Protein AF-A0A1R1CSH2-F1 (afdb_monomer_lite)

Sequence (204 aa):
MNLRERTIGKFEIEALFRDVLNQSQIESVSKLLKLLGLYVFLEKSMLDTLAERHFGEKIGLSFIKKAVRYNLIAELQSEDDNDCYFFQLKTGGFIFLDDIGFKYRKLPLDASRKERSRLLAINEFLIDRKYLLSSDYGLALYEPLITTKEIVLHELFSEEETKQNIDSVLGGSKSREFTFYERMQLKEVVLNSKAKGNIDSLLA

pLDDT: mean 71.91, std 21.84, range [27.88, 97.75]

Radius of gyration: 18.78 Å; chains: 1; bounding box: 53×41×47 Å

Foldseek 3Di:
DDPPDPQQDLVNLVCCLPP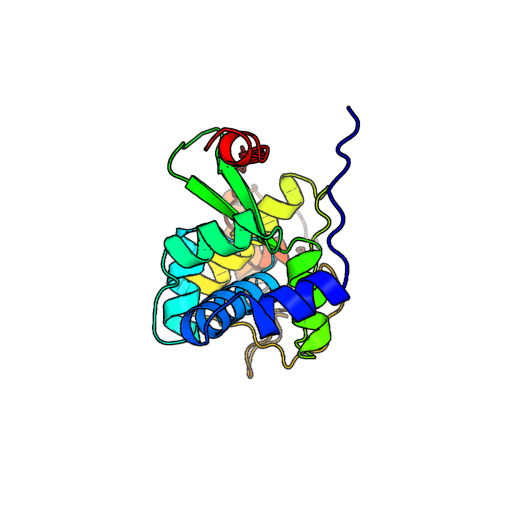PDDPVLNVLLLLQLLVLQFLFKDKQVLQQLQSCLPPVGGRDPVSVVVCVLSQQKFWKAFPVDRVIIMIHGGNSSVSVCVVVVFHGEYDPPPDDQQLNQLSHLLSVLCSVVVHDTDSPDDDDYDDPQRDDPPDGPPPPDDPVRLCVVVCVVPPDDDDDPDDPSSRSVGDGGRTGIDGDPPVVVVPD

Secondary structure (DSSP, 8-state):
---------HHHHHHIIIIIS-HHHHHHHHHHHHHHHHHSEEEHHHHHHHHHHHHSSPPPHHHHHHHHHTTSEEEEEESS-TT-EEEEE-HHHHHHHHHTT-------TT--HHHHHHHHHHHHHHHHTT----TTS---TT----EETTEE-S-SS-HHHHHHHHHHHH---------HHHHTTPPP----EEE--GGGGS--

Structure (mmCIF, N/CA/C/O backbone):
data_AF-A0A1R1CSH2-F1
#
_entry.id   AF-A0A1R1CSH2-F1
#
loop_
_atom_site.group_PDB
_atom_site.id
_atom_site.type_symbol
_atom_site.label_atom_id
_atom_site.label_alt_id
_atom_site.label_comp_id
_atom_site.label_asym_id
_atom_site.label_entity_id
_atom_site.label_seq_id
_atom_site.pdbx_PDB_ins_code
_atom_site.Cartn_x
_atom_site.Cartn_y
_atom_site.Cartn_z
_atom_site.occupancy
_atom_site.B_iso_or_equiv
_atom_site.auth_seq_id
_atom_site.auth_comp_id
_atom_site.auth_asym_id
_atom_site.auth_atom_id
_atom_site.pdbx_PDB_model_num
ATOM 1 N N . MET A 1 1 ? -14.164 16.438 -17.572 1.00 31.55 1 MET A N 1
ATOM 2 C CA . MET A 1 1 ? -12.710 16.626 -17.378 1.00 31.55 1 MET A CA 1
ATOM 3 C C . MET A 1 1 ? -12.045 15.284 -17.661 1.00 31.55 1 MET A C 1
ATOM 5 O O . MET A 1 1 ? -12.232 14.356 -16.889 1.00 31.55 1 MET A O 1
ATOM 9 N N . ASN A 1 2 ? -11.417 15.127 -18.831 1.00 29.05 2 ASN A N 1
ATOM 10 C CA . ASN A 1 2 ? -10.861 13.845 -19.285 1.00 29.05 2 ASN A CA 1
ATOM 11 C C . ASN A 1 2 ? -9.533 13.562 -18.569 1.00 29.05 2 ASN A C 1
ATOM 13 O O . ASN A 1 2 ? -8.480 14.022 -19.006 1.00 29.05 2 ASN A O 1
ATOM 17 N N . LEU A 1 3 ? -9.591 12.799 -17.476 1.00 37.19 3 LEU A N 1
ATOM 18 C CA . LEU A 1 3 ? -8.436 12.144 -16.864 1.00 37.19 3 LEU A CA 1
ATOM 19 C C . LEU A 1 3 ? -7.972 11.025 -17.806 1.00 37.19 3 LEU A C 1
ATOM 21 O O . LEU A 1 3 ? -8.307 9.860 -17.616 1.00 37.19 3 LEU A O 1
ATOM 25 N N . ARG A 1 4 ? -7.230 11.367 -18.865 1.00 38.94 4 ARG A N 1
ATOM 26 C CA . ARG A 1 4 ? -6.436 10.365 -19.584 1.00 38.94 4 ARG A CA 1
ATOM 27 C C . ARG A 1 4 ? -5.308 9.945 -18.648 1.00 38.94 4 ARG A C 1
ATOM 29 O O . ARG A 1 4 ? -4.220 10.515 -18.684 1.00 38.94 4 ARG A O 1
ATOM 36 N N . GLU A 1 5 ? -5.589 8.988 -17.767 1.00 50.50 5 GLU A N 1
ATOM 37 C CA . GLU A 1 5 ? -4.539 8.221 -17.114 1.00 50.50 5 GLU A CA 1
ATOM 38 C C . GLU A 1 5 ? -3.649 7.663 -18.221 1.00 50.50 5 GLU A C 1
ATOM 40 O O . GLU A 1 5 ? -4.116 6.930 -19.095 1.00 50.50 5 GLU A O 1
ATOM 45 N N . ARG A 1 6 ? -2.371 8.051 -18.220 1.00 50.75 6 ARG A N 1
ATOM 46 C CA . ARG A 1 6 ? -1.360 7.363 -19.017 1.00 50.75 6 ARG A CA 1
ATOM 47 C C . ARG A 1 6 ? -1.382 5.912 -18.545 1.00 50.75 6 ARG A C 1
ATOM 49 O O . ARG A 1 6 ? -0.936 5.608 -17.441 1.00 50.75 6 ARG A O 1
ATOM 56 N N . THR A 1 7 ? -2.019 5.054 -19.326 1.00 58.31 7 THR A N 1
ATOM 57 C CA . THR A 1 7 ? -2.178 3.642 -19.008 1.00 58.31 7 THR A CA 1
ATOM 58 C C . THR A 1 7 ? -0.830 3.005 -19.292 1.00 58.31 7 THR A C 1
ATOM 60 O O . THR A 1 7 ? -0.455 2.858 -20.449 1.00 58.31 7 THR A O 1
ATOM 63 N N . ILE A 1 8 ? -0.061 2.742 -18.235 1.00 74.00 8 ILE A N 1
ATOM 64 C CA . ILE A 1 8 ? 1.226 2.057 -18.351 1.00 74.00 8 ILE A CA 1
ATOM 65 C C . ILE A 1 8 ? 0.967 0.593 -18.716 1.00 74.00 8 ILE A C 1
ATOM 67 O O . ILE A 1 8 ? 0.152 -0.080 -18.078 1.00 74.00 8 ILE A O 1
ATOM 71 N N . GLY A 1 9 ? 1.593 0.127 -19.791 1.00 82.06 9 GLY A N 1
ATOM 72 C CA . GLY A 1 9 ? 1.428 -1.226 -20.309 1.00 82.06 9 GLY A CA 1
ATOM 73 C C . GLY A 1 9 ? 2.263 -2.256 -19.550 1.00 82.06 9 GLY A C 1
ATOM 74 O O . GLY A 1 9 ? 3.222 -1.920 -18.856 1.00 82.06 9 GLY A O 1
ATOM 75 N N . LYS A 1 10 ? 1.937 -3.542 -19.736 1.00 88.12 10 LYS A N 1
ATOM 76 C CA . LYS A 1 10 ? 2.669 -4.658 -19.114 1.00 88.12 10 LYS A CA 1
ATOM 77 C C . LYS A 1 10 ? 4.175 -4.617 -19.407 1.00 88.12 10 LYS A C 1
ATOM 79 O O . LYS A 1 10 ? 4.973 -4.659 -18.479 1.00 88.12 10 LYS A O 1
ATOM 84 N N . PHE A 1 11 ? 4.550 -4.423 -20.672 1.00 89.50 11 PHE A N 1
ATOM 85 C CA . PHE A 1 11 ? 5.954 -4.326 -21.087 1.00 89.50 11 PHE A CA 1
ATOM 86 C C . PHE A 1 11 ? 6.709 -3.165 -20.430 1.00 89.50 11 PHE A C 1
ATOM 88 O O . PHE A 1 11 ? 7.884 -3.301 -20.108 1.00 89.50 11 PHE A O 1
ATOM 95 N N . GLU A 1 12 ? 6.048 -2.026 -20.211 1.00 89.50 12 GLU A N 1
ATOM 96 C CA . GLU A 1 12 ? 6.676 -0.870 -19.561 1.00 89.50 12 GLU A CA 1
ATOM 97 C C . GLU A 1 12 ? 6.949 -1.142 -18.077 1.00 89.50 12 GLU A C 1
ATOM 99 O O . GLU A 1 12 ? 7.981 -0.725 -17.555 1.00 89.50 12 GLU A O 1
ATOM 104 N N . ILE A 1 13 ? 6.054 -1.872 -17.403 1.00 92.62 13 ILE A N 1
ATOM 105 C CA . ILE A 1 13 ? 6.264 -2.317 -16.021 1.00 92.62 13 ILE A CA 1
ATOM 106 C C . ILE A 1 13 ? 7.390 -3.347 -15.947 1.00 92.62 13 ILE A C 1
ATOM 108 O O . ILE A 1 13 ? 8.278 -3.212 -15.110 1.00 92.62 13 ILE A O 1
ATOM 112 N N . GLU A 1 14 ? 7.413 -4.333 -16.841 1.00 90.06 14 GLU A N 1
ATOM 113 C CA . GLU A 1 14 ? 8.507 -5.308 -16.891 1.00 90.06 14 GLU A CA 1
ATOM 114 C C . GLU A 1 14 ? 9.864 -4.627 -17.113 1.00 90.06 14 GLU A C 1
ATOM 116 O O . GLU A 1 14 ? 10.812 -4.900 -16.377 1.00 90.06 14 GLU A O 1
ATOM 121 N N . ALA A 1 15 ? 9.955 -3.696 -18.069 1.00 91.75 15 ALA A N 1
ATOM 122 C CA . ALA A 1 15 ? 11.175 -2.935 -18.337 1.00 91.75 15 ALA A CA 1
ATOM 123 C C . ALA A 1 15 ? 11.582 -2.052 -17.145 1.00 91.75 15 ALA A C 1
ATOM 125 O O . ALA A 1 15 ? 12.759 -1.971 -16.802 1.00 91.75 15 ALA A O 1
ATOM 126 N N . LEU A 1 16 ? 10.621 -1.427 -16.454 1.00 92.62 16 LEU A N 1
ATOM 127 C CA . LEU A 1 16 ? 10.889 -0.655 -15.237 1.00 92.62 16 LEU A CA 1
ATOM 128 C C . LEU A 1 16 ? 11.585 -1.514 -14.171 1.00 92.62 16 LEU A C 1
ATOM 130 O O . LEU A 1 16 ? 12.600 -1.101 -13.609 1.00 92.62 16 LEU A O 1
ATOM 134 N N . PHE A 1 17 ? 11.043 -2.698 -13.886 1.00 93.06 17 PHE A N 1
ATOM 135 C CA . PHE A 1 17 ? 11.577 -3.578 -12.846 1.00 93.06 17 PHE A CA 1
ATOM 136 C C . PHE A 1 17 ? 12.829 -4.344 -13.279 1.00 93.06 17 PHE A C 1
ATOM 138 O O . PHE A 1 17 ? 13.602 -4.742 -12.414 1.00 93.06 17 PHE A O 1
ATOM 145 N N . ARG A 1 18 ? 13.055 -4.536 -14.581 1.00 90.69 18 ARG A N 1
ATOM 146 C CA . ARG A 1 18 ? 14.237 -5.233 -15.102 1.00 90.69 18 ARG A CA 1
ATOM 147 C C . ARG A 1 18 ? 15.428 -4.307 -15.334 1.00 90.69 18 ARG A C 1
ATOM 149 O O . ARG A 1 18 ? 16.546 -4.664 -14.976 1.00 90.69 18 ARG A O 1
ATOM 156 N N . ASP A 1 19 ? 15.180 -3.135 -15.912 1.00 91.50 19 ASP A N 1
ATOM 157 C CA . ASP A 1 19 ? 16.227 -2.324 -16.544 1.00 91.50 19 ASP A CA 1
ATOM 158 C C . ASP A 1 19 ? 16.423 -0.951 -15.879 1.00 91.50 19 ASP A C 1
ATOM 160 O O . ASP A 1 19 ? 17.469 -0.324 -16.051 1.00 91.50 19 ASP A O 1
ATOM 164 N N . VAL A 1 20 ? 15.437 -0.453 -15.122 1.00 92.56 20 VAL A N 1
ATOM 165 C CA . VAL A 1 20 ? 15.461 0.916 -14.565 1.00 92.56 20 VAL A CA 1
ATOM 166 C C . VAL A 1 20 ? 15.698 0.929 -13.057 1.00 92.56 20 VAL A C 1
ATOM 168 O O . VAL A 1 20 ? 16.453 1.762 -12.547 1.00 92.56 20 VAL A O 1
ATOM 171 N N . LEU A 1 21 ? 15.025 0.050 -12.316 1.00 92.12 21 LEU A N 1
ATOM 172 C CA . LEU A 1 21 ? 15.177 -0.041 -10.868 1.00 92.12 21 LEU A CA 1
ATOM 173 C C . LEU A 1 21 ? 16.376 -0.920 -10.507 1.00 92.12 21 LEU A C 1
ATOM 175 O O . LEU A 1 21 ? 16.599 -1.969 -11.097 1.00 92.12 21 LEU A O 1
ATOM 179 N N . ASN A 1 22 ? 17.135 -0.512 -9.490 1.00 93.94 22 ASN A N 1
ATOM 180 C CA . ASN A 1 22 ? 18.162 -1.382 -8.913 1.00 93.94 22 ASN A CA 1
ATOM 181 C C . ASN A 1 22 ? 17.557 -2.372 -7.902 1.00 93.94 22 ASN A C 1
ATOM 183 O O . ASN A 1 22 ? 16.431 -2.187 -7.443 1.00 93.94 22 ASN A O 1
ATOM 187 N N . GLN A 1 23 ? 18.329 -3.380 -7.488 1.00 92.62 23 GLN A N 1
ATOM 188 C CA . GLN A 1 23 ? 17.837 -4.455 -6.618 1.00 92.62 23 GLN A CA 1
ATOM 189 C C . GLN A 1 23 ? 17.193 -3.961 -5.310 1.00 92.62 23 GLN A C 1
ATOM 191 O O . GLN A 1 23 ? 16.110 -4.412 -4.947 1.00 92.62 23 GLN A O 1
ATOM 196 N N . SER A 1 24 ? 17.814 -2.994 -4.627 1.00 92.94 24 SER A N 1
ATOM 197 C CA . SER A 1 24 ? 17.275 -2.427 -3.379 1.00 92.94 24 SER A CA 1
ATOM 198 C C . SER A 1 24 ? 15.949 -1.687 -3.605 1.00 92.94 24 SER A C 1
ATOM 200 O O . SER A 1 24 ? 15.021 -1.777 -2.796 1.00 92.94 24 SER A O 1
ATOM 202 N N . GLN A 1 25 ? 15.831 -0.983 -4.735 1.00 94.12 25 GLN A N 1
ATOM 203 C CA . GLN A 1 25 ? 14.595 -0.313 -5.135 1.00 94.12 25 GLN A CA 1
ATOM 204 C C . GLN A 1 25 ? 13.505 -1.318 -5.487 1.00 94.12 25 GLN A C 1
ATOM 206 O O . GLN A 1 25 ? 12.374 -1.139 -5.044 1.00 94.12 25 GLN A O 1
ATOM 211 N N . ILE A 1 26 ? 13.841 -2.366 -6.242 1.00 95.25 26 ILE A N 1
ATOM 212 C CA . ILE A 1 26 ? 12.917 -3.450 -6.585 1.00 95.25 26 ILE A CA 1
ATOM 213 C C . ILE A 1 26 ? 12.366 -4.066 -5.307 1.00 95.25 26 ILE A C 1
ATOM 215 O O . ILE A 1 26 ? 11.152 -4.171 -5.163 1.00 95.25 26 ILE A O 1
ATOM 219 N N . GLU A 1 27 ? 13.226 -4.418 -4.355 1.00 95.50 27 GLU A N 1
ATOM 220 C CA . GLU A 1 27 ? 12.809 -5.048 -3.106 1.00 95.50 27 GLU A CA 1
ATOM 221 C C . GLU A 1 27 ? 11.875 -4.145 -2.288 1.00 95.50 27 GLU A C 1
ATOM 223 O O . GLU A 1 27 ? 10.779 -4.562 -1.904 1.00 95.50 27 GLU A O 1
ATOM 228 N N . SER A 1 28 ? 12.262 -2.884 -2.086 1.00 95.75 28 SER A N 1
ATOM 229 C CA . SER A 1 28 ? 11.486 -1.930 -1.283 1.00 95.75 28 SER A CA 1
ATOM 230 C C . SER A 1 28 ? 10.142 -1.582 -1.927 1.00 95.75 28 SER A C 1
ATOM 232 O O . SER A 1 28 ? 9.110 -1.546 -1.254 1.00 95.75 28 SER A O 1
ATOM 234 N N . VAL A 1 29 ? 10.126 -1.364 -3.247 1.00 96.88 29 VAL A N 1
ATOM 235 C CA . VAL A 1 29 ? 8.887 -1.116 -3.998 1.00 96.88 29 VAL A CA 1
ATOM 236 C C . VAL A 1 29 ? 8.017 -2.372 -4.006 1.00 96.88 29 VAL A C 1
ATOM 238 O O . VAL A 1 29 ? 6.814 -2.271 -3.799 1.00 96.88 29 VAL A O 1
ATOM 241 N N . SER A 1 30 ? 8.594 -3.566 -4.142 1.00 96.44 30 SER A N 1
ATOM 242 C CA . SER A 1 30 ? 7.833 -4.821 -4.077 1.00 96.44 30 SER A CA 1
ATOM 243 C C . SER A 1 30 ? 7.144 -5.003 -2.725 1.00 96.44 30 SER A C 1
ATOM 245 O O . SER A 1 30 ? 5.971 -5.371 -2.687 1.00 96.44 30 SER A O 1
ATOM 247 N N . LYS A 1 31 ? 7.837 -4.718 -1.612 1.00 96.44 31 LYS A N 1
ATOM 248 C CA . LYS A 1 31 ? 7.264 -4.749 -0.252 1.00 96.44 31 LYS A CA 1
ATOM 249 C C . LYS A 1 31 ? 6.075 -3.792 -0.125 1.00 96.44 31 LYS A C 1
ATOM 251 O O . LYS A 1 31 ? 5.012 -4.195 0.345 1.00 96.44 31 LYS A O 1
ATOM 256 N N . LEU A 1 32 ? 6.222 -2.563 -0.626 1.00 97.75 32 LEU A N 1
ATOM 257 C CA . LEU A 1 32 ? 5.150 -1.565 -0.682 1.00 97.75 32 LEU A CA 1
ATOM 258 C C . LEU A 1 32 ? 3.928 -2.064 -1.462 1.00 97.75 32 LEU A C 1
ATOM 260 O O . LEU A 1 32 ? 2.807 -2.006 -0.956 1.00 97.75 32 LEU A O 1
ATOM 264 N N . LEU A 1 33 ? 4.138 -2.575 -2.678 1.00 97.00 33 LEU A N 1
ATOM 265 C CA . LEU A 1 33 ? 3.045 -3.045 -3.529 1.00 97.00 33 LEU A CA 1
ATOM 266 C C . LEU A 1 33 ? 2.330 -4.252 -2.920 1.00 97.00 33 LEU A C 1
ATOM 268 O O . LEU A 1 33 ? 1.107 -4.312 -2.972 1.00 97.00 33 LEU A O 1
ATOM 272 N N . LYS A 1 34 ? 3.059 -5.174 -2.283 1.00 94.44 34 LYS A N 1
ATOM 273 C CA . LYS A 1 34 ? 2.465 -6.319 -1.580 1.00 94.44 34 LYS A CA 1
ATOM 274 C C . LYS A 1 34 ? 1.587 -5.881 -0.408 1.00 94.44 34 LYS A C 1
ATOM 276 O O . LYS A 1 34 ? 0.468 -6.374 -0.290 1.00 94.44 34 LYS A O 1
ATOM 281 N N . LEU A 1 35 ? 2.034 -4.927 0.417 1.00 94.31 35 LEU A N 1
ATOM 282 C CA . LEU A 1 35 ? 1.206 -4.394 1.509 1.00 94.31 35 LEU A CA 1
ATOM 283 C C . LEU A 1 35 ? -0.064 -3.734 0.984 1.00 94.31 35 LEU A C 1
ATOM 285 O O . LEU A 1 35 ? -1.155 -4.038 1.461 1.00 94.31 35 LEU A O 1
ATOM 289 N N . LEU A 1 36 ? 0.053 -2.882 -0.032 1.00 93.81 36 LEU A N 1
ATOM 290 C CA . LEU A 1 36 ? -1.120 -2.261 -0.643 1.00 93.81 36 LEU A CA 1
ATOM 291 C C . LEU A 1 36 ? -2.001 -3.286 -1.369 1.00 93.81 36 LEU A C 1
ATOM 293 O O . LEU A 1 36 ? -3.207 -3.103 -1.438 1.00 93.81 36 LEU A O 1
ATOM 297 N N . GLY A 1 37 ? -1.440 -4.399 -1.839 1.00 89.69 37 GLY A N 1
ATOM 298 C CA . GLY A 1 37 ? -2.203 -5.523 -2.377 1.00 89.69 37 GLY A CA 1
ATOM 299 C C . GLY A 1 37 ? -2.994 -6.291 -1.315 1.00 89.69 37 GLY A C 1
ATOM 300 O O . GLY A 1 37 ? -4.074 -6.797 -1.607 1.00 89.69 37 GLY A O 1
ATOM 301 N N . LEU A 1 38 ? -2.501 -6.367 -0.080 1.00 86.25 38 LEU A N 1
ATOM 302 C CA . LEU A 1 38 ? -3.181 -7.055 1.024 1.00 86.25 38 LEU A CA 1
ATOM 303 C C . LEU A 1 38 ? -4.222 -6.164 1.715 1.00 86.25 38 LEU A C 1
ATOM 305 O O . LEU A 1 38 ? -5.350 -6.595 1.967 1.00 86.25 38 LEU A O 1
ATOM 309 N N . TYR A 1 39 ? -3.834 -4.925 2.015 1.00 87.69 39 TYR A N 1
ATOM 310 C CA . TYR A 1 39 ? -4.595 -3.990 2.849 1.00 87.69 39 TYR A CA 1
ATOM 311 C C . TYR A 1 39 ? -5.332 -2.915 2.049 1.00 87.69 39 TYR A C 1
ATOM 313 O O . TYR A 1 39 ? -6.166 -2.207 2.610 1.00 87.69 39 TYR A O 1
ATOM 321 N N . VAL A 1 40 ? -5.086 -2.843 0.736 1.00 87.88 40 VAL A N 1
ATOM 322 C CA . VAL A 1 40 ? -5.861 -2.103 -0.272 1.00 87.88 40 VAL A CA 1
ATOM 323 C C . VAL A 1 40 ? -5.750 -0.578 -0.195 1.00 87.88 40 VAL A C 1
ATOM 325 O O . VAL A 1 40 ? -5.412 0.057 -1.194 1.00 87.88 40 VAL A O 1
ATOM 328 N N . PHE A 1 41 ? -6.028 0.007 0.967 1.00 89.50 41 PHE A N 1
ATOM 329 C CA . PHE A 1 41 ? -6.033 1.444 1.207 1.00 89.50 41 PHE A CA 1
ATOM 330 C C . PHE A 1 41 ? -5.456 1.734 2.594 1.00 89.50 41 PHE A C 1
ATOM 332 O O . PHE A 1 41 ? -6.043 1.350 3.606 1.00 89.50 41 PHE A O 1
ATOM 339 N N . LEU A 1 42 ? -4.293 2.379 2.648 1.00 93.19 42 LEU A N 1
ATOM 340 C CA . LEU A 1 42 ? -3.550 2.599 3.890 1.00 93.19 42 LEU A CA 1
ATOM 341 C C . LEU A 1 42 ? -3.192 4.067 4.073 1.00 93.19 42 LEU A C 1
ATOM 343 O O . LEU A 1 42 ? -2.740 4.717 3.134 1.00 93.19 42 LEU A O 1
ATOM 347 N N . GLU A 1 43 ? -3.304 4.553 5.304 1.00 94.12 43 GLU A N 1
ATOM 348 C CA . GLU A 1 43 ? -2.610 5.765 5.735 1.00 94.12 43 GLU A CA 1
ATOM 349 C C . GLU A 1 43 ? -1.098 5.500 5.876 1.00 94.12 43 GLU A C 1
ATOM 351 O O . GLU A 1 43 ? -0.665 4.362 6.099 1.00 94.12 43 GLU A O 1
ATOM 356 N N . LYS A 1 44 ? -0.267 6.544 5.787 1.00 93.06 44 LYS A N 1
ATOM 357 C CA . LYS A 1 44 ? 1.190 6.446 5.964 1.00 93.06 44 LYS A CA 1
ATOM 358 C C . LYS A 1 44 ? 1.603 5.759 7.271 1.00 93.06 44 LYS A C 1
ATOM 360 O O . LYS A 1 44 ? 2.503 4.918 7.254 1.00 93.06 44 LYS A O 1
ATOM 365 N N . SER A 1 45 ? 0.973 6.118 8.388 1.00 93.00 45 SER A N 1
ATOM 366 C CA . SER A 1 45 ? 1.275 5.568 9.717 1.00 93.00 45 SER A CA 1
ATOM 367 C C . SER A 1 45 ? 0.994 4.059 9.789 1.00 93.00 45 SER A C 1
ATOM 369 O O . SER A 1 45 ? 1.802 3.275 10.303 1.00 93.00 45 SER A O 1
ATOM 371 N N . MET A 1 46 ? -0.117 3.635 9.184 1.00 94.94 46 MET A N 1
ATOM 372 C CA . MET A 1 46 ? -0.507 2.234 9.049 1.00 94.94 46 MET A CA 1
ATOM 373 C C . MET A 1 46 ? 0.480 1.462 8.174 1.00 94.94 46 MET A C 1
ATOM 375 O O . MET A 1 46 ? 0.908 0.370 8.546 1.00 94.94 46 MET A O 1
ATOM 379 N N . LEU A 1 47 ? 0.885 2.042 7.038 1.00 95.44 47 LEU A N 1
ATOM 380 C CA . LEU A 1 47 ? 1.874 1.452 6.137 1.00 95.44 47 LEU A CA 1
ATOM 381 C C . LEU A 1 47 ? 3.201 1.178 6.853 1.00 95.44 47 LEU A C 1
ATOM 383 O O . LEU A 1 47 ? 3.738 0.081 6.719 1.00 95.44 47 LEU A O 1
ATOM 387 N N . ASP A 1 48 ? 3.705 2.132 7.637 1.00 94.31 48 ASP A N 1
ATOM 388 C CA . ASP A 1 48 ? 4.950 1.952 8.396 1.00 94.31 48 ASP A CA 1
ATOM 389 C C . ASP A 1 48 ? 4.822 0.857 9.450 1.00 94.31 48 ASP A C 1
ATOM 391 O O . ASP A 1 48 ? 5.716 0.025 9.595 1.00 94.31 48 ASP A O 1
ATOM 395 N N . THR A 1 49 ? 3.693 0.835 10.158 1.00 95.00 49 THR A N 1
ATOM 396 C CA . THR A 1 49 ? 3.418 -0.173 11.185 1.00 95.00 49 THR A CA 1
ATOM 397 C C . THR A 1 49 ? 3.352 -1.575 10.584 1.00 95.00 49 THR A C 1
ATOM 399 O O . THR A 1 49 ? 3.882 -2.529 11.152 1.00 95.00 49 THR A O 1
ATOM 402 N N . LEU A 1 50 ? 2.711 -1.718 9.425 1.00 93.06 50 LEU A N 1
ATOM 403 C CA . LEU A 1 50 ? 2.584 -2.996 8.734 1.00 93.06 50 LEU A CA 1
ATOM 404 C C . LEU A 1 50 ? 3.896 -3.430 8.076 1.00 93.06 50 LEU A C 1
ATOM 406 O O . LEU A 1 50 ? 4.214 -4.614 8.128 1.00 93.06 50 LEU A O 1
ATOM 410 N N . ALA A 1 51 ? 4.676 -2.506 7.512 1.00 94.62 51 ALA A N 1
ATOM 411 C CA . ALA A 1 51 ? 5.988 -2.809 6.943 1.00 94.62 51 ALA A CA 1
ATOM 412 C C . ALA A 1 51 ? 6.947 -3.373 7.997 1.00 94.62 51 ALA A C 1
ATOM 414 O O . ALA A 1 51 ? 7.520 -4.443 7.788 1.00 94.62 51 ALA A O 1
ATOM 415 N N . GLU A 1 52 ? 7.014 -2.730 9.164 1.00 94.38 52 GLU A N 1
ATOM 416 C CA . GLU A 1 52 ? 7.830 -3.201 10.283 1.00 94.38 52 GLU A CA 1
ATOM 417 C C . GLU A 1 52 ? 7.418 -4.615 10.723 1.00 94.38 52 GLU A C 1
ATOM 419 O O . GLU A 1 52 ? 8.260 -5.474 10.964 1.00 94.38 52 GLU A O 1
ATOM 424 N N . ARG A 1 53 ? 6.111 -4.901 10.773 1.00 89.19 53 ARG A N 1
ATOM 425 C CA . ARG A 1 53 ? 5.599 -6.212 11.205 1.00 89.19 53 ARG A CA 1
ATOM 426 C C . ARG A 1 53 ? 5.775 -7.322 10.168 1.00 89.19 53 ARG A C 1
ATOM 428 O O . ARG A 1 53 ? 5.991 -8.464 10.558 1.00 89.19 53 ARG A O 1
ATOM 435 N N . HIS A 1 54 ? 5.640 -7.016 8.877 1.00 88.38 54 HIS A N 1
ATOM 436 C CA . HIS A 1 54 ? 5.764 -8.004 7.795 1.00 88.38 54 HIS A CA 1
ATOM 437 C C . HIS A 1 54 ? 7.216 -8.275 7.403 1.00 88.38 54 HIS A C 1
ATOM 439 O O . HIS A 1 54 ? 7.547 -9.402 7.042 1.00 88.38 54 HIS A O 1
ATOM 445 N N . PHE A 1 55 ? 8.072 -7.252 7.443 1.00 92.69 55 PHE A N 1
ATOM 446 C CA . PHE A 1 55 ? 9.412 -7.309 6.854 1.00 92.69 55 PHE A CA 1
ATOM 447 C C . PHE A 1 55 ? 10.538 -6.934 7.822 1.00 92.69 55 PHE A C 1
ATOM 449 O O . PHE A 1 55 ? 11.700 -7.069 7.451 1.00 92.69 55 PHE A O 1
ATOM 456 N N . GLY A 1 56 ? 10.220 -6.482 9.040 1.00 92.50 56 GLY A N 1
ATOM 457 C CA . GLY A 1 56 ? 11.218 -6.044 10.022 1.00 92.50 56 GLY A CA 1
ATOM 458 C C . GLY A 1 56 ? 11.841 -4.680 9.717 1.00 92.50 56 GLY A C 1
ATOM 459 O O . GLY A 1 56 ? 12.880 -4.358 10.283 1.00 92.50 56 GLY A O 1
ATOM 460 N N . GLU A 1 57 ? 11.255 -3.906 8.798 1.00 93.88 57 GLU A N 1
ATOM 461 C CA . GLU A 1 57 ? 11.736 -2.569 8.447 1.00 93.88 57 GLU A CA 1
ATOM 462 C C . GLU A 1 57 ? 10.625 -1.678 7.872 1.00 93.88 57 GLU A C 1
ATOM 464 O O . GLU A 1 57 ? 9.664 -2.151 7.256 1.00 93.88 57 GLU A O 1
ATOM 469 N N . LYS A 1 58 ? 10.795 -0.358 8.001 1.00 94.25 58 LYS A N 1
ATOM 470 C CA . LYS A 1 58 ? 9.921 0.641 7.370 1.00 94.25 58 LYS A CA 1
ATOM 471 C C . LYS A 1 58 ? 10.264 0.858 5.900 1.00 94.25 58 LYS A C 1
ATOM 473 O O . LYS A 1 58 ? 11.422 0.834 5.491 1.00 94.25 58 LYS A O 1
ATOM 478 N N . ILE A 1 59 ? 9.254 1.221 5.112 1.00 92.69 59 ILE A N 1
ATOM 479 C CA . ILE A 1 59 ? 9.456 1.619 3.716 1.00 92.69 59 ILE A CA 1
ATOM 480 C C . ILE A 1 59 ? 9.895 3.087 3.669 1.00 92.69 59 ILE A C 1
ATOM 482 O O . ILE A 1 59 ? 9.151 3.998 4.038 1.00 92.69 59 ILE A O 1
ATOM 486 N N . GLY A 1 60 ? 11.108 3.325 3.169 1.00 91.56 60 GLY A N 1
ATOM 487 C CA . GLY A 1 60 ? 11.648 4.673 2.999 1.00 91.56 60 GLY A CA 1
ATOM 488 C C . GLY A 1 60 ? 10.787 5.556 2.085 1.00 91.56 60 GLY A C 1
ATOM 489 O O . GLY A 1 60 ? 10.325 5.128 1.025 1.00 91.56 60 GLY A O 1
ATOM 490 N N . LEU A 1 61 ? 10.625 6.832 2.457 1.00 92.50 61 LEU A N 1
ATOM 491 C CA . LEU A 1 61 ? 9.824 7.813 1.706 1.00 92.50 61 LEU A CA 1
ATOM 492 C C . LEU A 1 61 ? 10.278 7.966 0.244 1.00 92.50 61 LEU A C 1
ATOM 494 O O . LEU A 1 61 ? 9.460 8.192 -0.646 1.00 92.50 61 LEU A O 1
ATOM 498 N N . SER A 1 62 ? 11.578 7.818 -0.021 1.00 93.94 62 SER A N 1
ATOM 499 C CA . SER A 1 62 ? 12.143 7.852 -1.373 1.00 93.94 62 SER A CA 1
ATOM 500 C C . SER A 1 62 ? 11.571 6.753 -2.277 1.00 93.94 62 SER A C 1
ATOM 502 O O . SER A 1 62 ? 11.317 7.011 -3.455 1.00 93.94 62 SER A O 1
ATOM 504 N N . PHE A 1 63 ? 11.313 5.556 -1.742 1.00 95.50 63 PHE A N 1
ATOM 505 C CA . PHE A 1 63 ? 10.716 4.446 -2.487 1.00 95.50 63 PHE A CA 1
ATOM 506 C C . PHE A 1 63 ? 9.222 4.663 -2.736 1.00 95.50 63 PHE A C 1
ATOM 508 O O . PHE A 1 63 ? 8.754 4.389 -3.838 1.00 95.50 63 PHE A O 1
ATOM 515 N N . ILE A 1 64 ? 8.497 5.237 -1.769 1.00 94.81 64 ILE A N 1
ATOM 516 C CA . ILE A 1 64 ? 7.081 5.613 -1.933 1.00 94.81 64 ILE A CA 1
ATOM 517 C C . ILE A 1 64 ? 6.940 6.651 -3.049 1.00 94.81 64 ILE A C 1
ATOM 519 O O . ILE A 1 64 ? 6.216 6.423 -4.016 1.00 94.81 64 ILE A O 1
ATOM 523 N N . LYS A 1 65 ? 7.712 7.746 -2.990 1.00 93.69 65 LYS A N 1
ATOM 524 C CA . LYS A 1 65 ? 7.721 8.785 -4.036 1.00 93.69 65 LYS A CA 1
ATOM 525 C C . LYS A 1 65 ? 8.072 8.217 -5.408 1.00 93.69 65 LYS A C 1
ATOM 527 O O . LYS A 1 65 ? 7.504 8.621 -6.421 1.00 93.69 65 LYS A O 1
ATOM 532 N N . LYS A 1 66 ? 8.996 7.257 -5.451 1.00 93.81 66 LYS A N 1
ATOM 533 C CA . LYS A 1 66 ? 9.365 6.566 -6.686 1.00 93.81 66 LYS A CA 1
ATOM 534 C C . LYS A 1 66 ? 8.204 5.723 -7.230 1.00 93.81 66 LYS A C 1
ATOM 536 O O . LYS A 1 66 ? 7.925 5.796 -8.423 1.00 93.81 66 LYS A O 1
ATOM 541 N N . ALA A 1 67 ? 7.485 4.996 -6.377 1.00 95.62 67 ALA A N 1
ATOM 542 C CA . ALA A 1 67 ? 6.308 4.226 -6.774 1.00 95.62 67 ALA A CA 1
ATOM 543 C C . ALA A 1 67 ? 5.154 5.118 -7.278 1.00 95.62 67 ALA A C 1
ATOM 545 O O . ALA A 1 67 ? 4.506 4.767 -8.265 1.00 95.62 67 ALA A O 1
ATOM 546 N N . VAL A 1 68 ? 4.943 6.294 -6.671 1.00 93.88 68 VAL A N 1
ATOM 547 C CA . VAL A 1 68 ? 4.002 7.318 -7.172 1.00 93.88 68 VAL A CA 1
ATOM 548 C C . VAL A 1 68 ? 4.433 7.813 -8.557 1.00 93.88 68 VAL A C 1
ATOM 550 O O . VAL A 1 68 ? 3.643 7.779 -9.502 1.00 93.88 68 VAL A O 1
ATOM 553 N N . ARG A 1 69 ? 5.708 8.202 -8.715 1.00 91.81 69 ARG A N 1
ATOM 554 C CA . ARG A 1 69 ? 6.269 8.706 -9.983 1.00 91.81 69 ARG A CA 1
ATOM 555 C C . ARG A 1 69 ? 6.080 7.723 -11.140 1.00 91.81 69 ARG A C 1
ATOM 557 O O . ARG A 1 69 ? 5.777 8.145 -12.253 1.00 91.81 69 ARG A O 1
ATOM 564 N N . TYR A 1 70 ? 6.248 6.428 -10.884 1.00 91.88 70 TYR A N 1
ATOM 565 C CA . TYR A 1 70 ? 6.083 5.379 -11.893 1.00 91.88 70 TYR A CA 1
ATOM 566 C C . TYR A 1 70 ? 4.640 4.863 -12.032 1.00 91.88 70 TYR A C 1
ATOM 568 O O . TYR A 1 70 ? 4.419 3.838 -12.669 1.00 91.88 70 TYR A O 1
ATOM 576 N N . ASN A 1 71 ? 3.643 5.566 -11.477 1.00 90.69 71 ASN A N 1
ATOM 577 C CA . ASN A 1 71 ? 2.225 5.182 -11.523 1.00 90.69 71 ASN A CA 1
A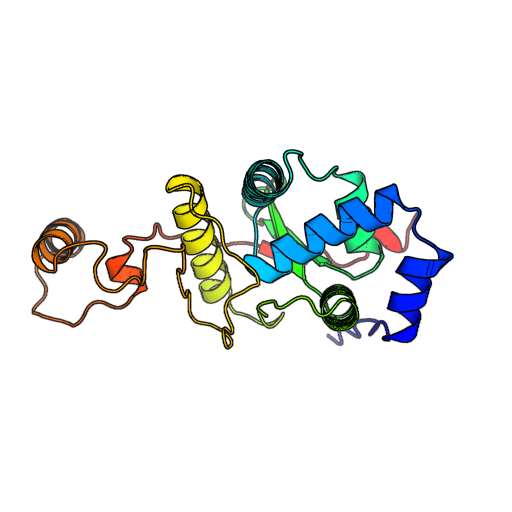TOM 578 C C . ASN A 1 71 ? 1.945 3.761 -10.997 1.00 90.69 71 ASN A C 1
ATOM 580 O O . ASN A 1 71 ? 1.003 3.100 -11.442 1.00 90.69 71 ASN A O 1
ATOM 584 N N . LEU A 1 72 ? 2.746 3.289 -10.039 1.00 94.25 72 LEU A N 1
ATOM 585 C CA . LEU A 1 72 ? 2.520 2.007 -9.373 1.00 94.25 72 LEU A CA 1
ATOM 586 C C . LEU A 1 72 ? 1.471 2.147 -8.264 1.00 94.25 72 LEU A C 1
ATOM 588 O O . LEU A 1 72 ? 0.675 1.236 -8.038 1.00 94.25 72 LEU A O 1
ATOM 592 N N . ILE A 1 73 ? 1.444 3.309 -7.609 1.00 94.69 73 ILE A N 1
ATOM 593 C CA . ILE A 1 73 ? 0.515 3.645 -6.528 1.00 94.69 73 ILE A CA 1
ATOM 594 C C . ILE A 1 73 ? -0.069 5.046 -6.725 1.00 94.69 73 ILE A C 1
ATOM 596 O O . ILE A 1 73 ? 0.504 5.882 -7.426 1.00 94.69 73 ILE A O 1
ATOM 600 N N . ALA A 1 74 ? -1.219 5.292 -6.109 1.00 91.25 74 ALA A N 1
ATOM 601 C CA . ALA A 1 74 ? -1.816 6.608 -5.967 1.00 91.25 74 ALA A CA 1
ATOM 602 C C . ALA A 1 74 ? -1.516 7.144 -4.567 1.00 91.25 74 ALA A C 1
ATOM 604 O O . ALA A 1 74 ? -1.508 6.381 -3.603 1.00 91.25 74 ALA A O 1
ATOM 605 N N . GLU A 1 75 ? -1.316 8.454 -4.481 1.00 92.19 75 GLU A N 1
ATOM 606 C CA . GLU A 1 75 ? -1.187 9.209 -3.239 1.00 92.19 75 GLU A CA 1
ATOM 607 C C . GLU A 1 75 ? -2.364 10.188 -3.155 1.00 92.19 75 GLU A C 1
ATOM 609 O O . GLU A 1 75 ? -2.639 10.937 -4.100 1.00 92.19 75 GLU A O 1
ATOM 614 N N . LEU A 1 76 ? -3.098 10.143 -2.046 1.00 89.25 76 LEU A N 1
ATOM 615 C CA . LEU A 1 76 ? -4.199 11.050 -1.743 1.00 89.25 76 LEU A CA 1
ATOM 616 C C . LEU A 1 76 ? -3.847 11.807 -0.469 1.00 89.25 76 LEU A C 1
ATOM 618 O O . LEU A 1 76 ? -3.499 11.189 0.533 1.00 89.25 76 LEU A O 1
ATOM 622 N N . GLN A 1 77 ? -3.959 13.129 -0.501 1.00 87.81 77 GLN A N 1
ATOM 623 C CA . GLN A 1 77 ? -3.712 13.969 0.667 1.00 87.81 77 GLN A CA 1
ATOM 624 C C . GLN A 1 77 ? -5.038 14.243 1.376 1.00 87.81 77 GLN A C 1
ATOM 626 O O . GLN A 1 77 ? -6.055 14.475 0.707 1.00 87.81 77 GLN A O 1
ATOM 631 N N . SER A 1 78 ? -5.040 14.196 2.707 1.00 82.81 78 SER A N 1
ATOM 632 C CA . SER A 1 78 ? -6.200 14.605 3.500 1.00 82.81 78 SER A CA 1
ATOM 633 C C . SER A 1 78 ? -6.520 16.090 3.266 1.00 82.81 78 SER A C 1
ATOM 635 O O . SER A 1 78 ? -5.627 16.903 3.043 1.00 82.81 78 SER A O 1
ATOM 637 N N . GLU A 1 79 ? -7.807 16.446 3.264 1.00 78.44 79 GLU A N 1
ATOM 638 C CA . GLU A 1 79 ? -8.248 17.850 3.214 1.00 78.44 79 GLU A CA 1
ATOM 639 C C . GLU A 1 79 ? -8.152 18.515 4.593 1.00 78.44 79 GLU A C 1
ATOM 641 O O . GLU A 1 79 ? -7.994 19.732 4.664 1.00 78.44 79 GLU A O 1
ATOM 646 N N . ASP A 1 80 ? -8.251 17.722 5.663 1.00 79.19 80 ASP A N 1
ATOM 647 C CA . ASP A 1 80 ? -8.294 18.215 7.043 1.00 79.19 80 ASP A CA 1
ATOM 648 C C . ASP A 1 80 ? -6.887 18.315 7.660 1.00 79.19 80 ASP A C 1
ATOM 650 O O . ASP A 1 80 ? -6.666 19.101 8.579 1.00 79.19 80 ASP A O 1
ATOM 654 N N . ASP A 1 81 ? -5.931 17.535 7.142 1.00 79.56 81 ASP A N 1
ATOM 655 C CA . ASP A 1 81 ? -4.553 17.472 7.631 1.00 79.56 81 ASP A CA 1
ATOM 656 C C . ASP A 1 81 ? -3.557 17.342 6.466 1.00 79.56 81 ASP A C 1
ATOM 658 O O . ASP A 1 81 ? -3.474 16.313 5.795 1.00 79.56 81 ASP A O 1
ATOM 662 N N . ASN A 1 82 ? -2.759 18.387 6.240 1.00 77.06 82 ASN A N 1
ATOM 663 C CA . ASN A 1 82 ? -1.792 18.419 5.142 1.00 77.06 82 ASN A CA 1
ATOM 664 C C . ASN A 1 82 ? -0.660 17.387 5.284 1.00 77.06 82 ASN A C 1
ATOM 666 O O . ASN A 1 82 ? -0.021 17.063 4.278 1.00 77.06 82 ASN A O 1
ATOM 670 N N . ASP A 1 83 ? -0.413 16.865 6.485 1.00 82.38 83 ASP A N 1
ATOM 671 C CA . ASP A 1 83 ? 0.630 15.870 6.734 1.00 82.38 83 ASP A CA 1
ATOM 672 C C . ASP A 1 83 ? 0.095 14.428 6.688 1.00 82.38 83 ASP A C 1
ATOM 674 O O . ASP A 1 83 ? 0.869 13.468 6.767 1.00 82.38 83 ASP A O 1
ATOM 678 N N . CYS A 1 84 ? -1.213 14.255 6.470 1.00 86.25 84 CYS A N 1
ATOM 679 C CA . CYS A 1 84 ? -1.855 12.953 6.362 1.00 86.25 84 CYS A CA 1
ATOM 680 C C . CYS A 1 84 ? -2.024 12.522 4.895 1.00 86.25 84 CYS A C 1
ATOM 682 O O . CYS A 1 84 ? -2.683 13.183 4.084 1.00 86.25 84 CYS A O 1
ATOM 684 N N . TYR A 1 85 ? -1.428 11.373 4.560 1.00 90.69 85 TYR A N 1
ATOM 685 C CA . TYR A 1 85 ? -1.417 10.806 3.212 1.00 90.69 85 TYR A CA 1
ATOM 686 C C . TYR A 1 85 ? -1.933 9.371 3.208 1.00 90.69 85 TYR A C 1
ATOM 688 O O . TYR A 1 85 ? -1.559 8.552 4.053 1.00 90.69 85 TYR A O 1
ATOM 696 N N . PHE A 1 86 ? -2.727 9.060 2.187 1.00 92.62 86 PHE A N 1
ATOM 697 C CA . PHE A 1 86 ? -3.285 7.743 1.928 1.00 92.62 86 PHE A CA 1
ATOM 698 C C . PHE A 1 86 ? -2.767 7.171 0.612 1.00 92.62 86 PHE A C 1
ATOM 700 O O . PHE A 1 86 ? -2.571 7.894 -0.368 1.00 92.62 86 PHE A O 1
ATOM 707 N N . PHE A 1 87 ? -2.604 5.853 0.577 1.00 94.31 87 PHE A N 1
ATOM 708 C CA . PHE A 1 87 ? -2.013 5.136 -0.542 1.00 94.31 87 PHE A CA 1
ATOM 709 C C . PHE A 1 87 ? -2.866 3.942 -0.962 1.00 94.31 87 PHE A C 1
ATOM 711 O O . PHE A 1 87 ? -3.409 3.219 -0.126 1.00 94.31 87 PHE A O 1
ATOM 718 N N . GLN A 1 88 ? -2.933 3.712 -2.273 1.00 91.69 88 GLN A N 1
ATOM 719 C CA . GLN A 1 88 ? -3.551 2.535 -2.893 1.00 91.69 88 GLN A CA 1
ATOM 720 C C . GLN A 1 88 ? -2.820 2.165 -4.184 1.00 91.69 88 GLN A C 1
ATOM 722 O O . GLN A 1 88 ? -2.134 3.000 -4.775 1.00 91.69 88 GLN A O 1
ATOM 727 N N . LEU A 1 89 ? -2.977 0.928 -4.649 1.00 91.62 89 LEU A N 1
ATOM 728 C CA . LEU A 1 89 ? -2.411 0.493 -5.928 1.00 91.62 89 LEU A CA 1
ATOM 729 C C . LEU A 1 89 ? -3.052 1.226 -7.120 1.00 91.62 89 LEU A C 1
ATOM 731 O O . LEU A 1 89 ? -4.242 1.544 -7.116 1.00 91.62 89 LEU A O 1
ATOM 735 N N . LYS A 1 90 ? -2.253 1.450 -8.167 1.00 90.81 90 LYS A N 1
ATOM 736 C CA . LYS A 1 90 ? -2.711 1.819 -9.517 1.00 90.81 90 LYS A CA 1
ATOM 737 C C . LYS A 1 90 ? -2.470 0.661 -10.484 1.00 90.81 90 LYS A C 1
ATOM 739 O O . LYS A 1 90 ? -1.872 -0.351 -10.123 1.00 90.81 90 LYS A O 1
ATOM 744 N N . THR A 1 91 ? -2.889 0.837 -11.738 1.00 87.88 91 THR A N 1
ATOM 745 C CA . THR A 1 91 ? 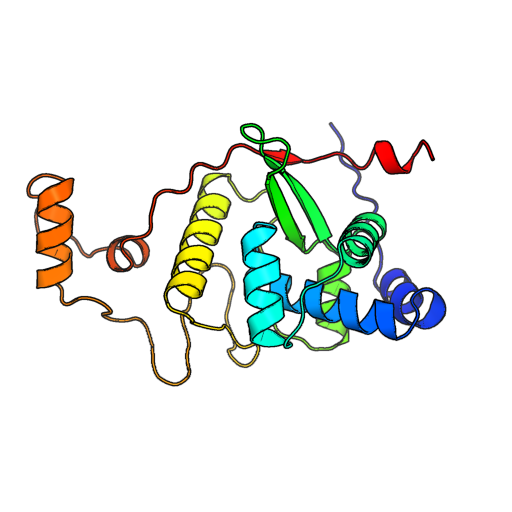-2.713 -0.131 -12.833 1.00 87.88 91 THR A CA 1
ATOM 746 C C . THR A 1 91 ? -1.307 -0.728 -12.889 1.00 87.88 91 THR A C 1
ATOM 748 O O . THR A 1 91 ? -1.180 -1.945 -12.954 1.00 87.88 91 THR A O 1
ATOM 751 N N . GLY A 1 92 ? -0.254 0.092 -12.782 1.00 90.69 92 GLY A N 1
ATOM 752 C CA . GLY A 1 92 ? 1.126 -0.401 -12.818 1.00 90.69 92 GLY A CA 1
ATOM 753 C C . GLY A 1 92 ? 1.479 -1.328 -11.652 1.00 90.69 92 GLY A C 1
ATOM 754 O O . GLY A 1 92 ? 2.162 -2.331 -11.843 1.00 90.69 92 GLY A O 1
ATOM 755 N N . GLY A 1 93 ? 0.966 -1.035 -10.455 1.00 93.44 93 GLY A N 1
ATOM 756 C CA . GLY A 1 93 ? 1.147 -1.885 -9.282 1.00 93.44 93 GLY A CA 1
ATOM 757 C C . GLY A 1 93 ? 0.421 -3.222 -9.421 1.00 93.44 93 GLY A C 1
ATOM 758 O O . GLY A 1 93 ? 0.991 -4.257 -9.095 1.00 93.44 93 GLY A O 1
ATOM 759 N N . PHE A 1 94 ? -0.801 -3.221 -9.964 1.00 90.44 94 PHE A N 1
ATOM 760 C CA . PHE A 1 94 ? -1.545 -4.458 -10.228 1.00 90.44 94 PHE A CA 1
ATOM 761 C C . PHE A 1 94 ? -0.852 -5.346 -11.263 1.00 90.44 94 PHE A C 1
ATOM 763 O O . PHE A 1 94 ? -0.681 -6.533 -11.011 1.00 90.44 94 PHE A O 1
ATOM 770 N N . ILE A 1 95 ? -0.386 -4.761 -12.370 1.00 92.06 95 ILE A N 1
ATOM 771 C CA . ILE A 1 95 ? 0.376 -5.473 -13.405 1.00 92.06 95 ILE A CA 1
ATOM 772 C C . ILE A 1 95 ? 1.612 -6.145 -12.803 1.00 92.06 95 ILE A C 1
ATOM 774 O O . ILE A 1 95 ? 1.875 -7.308 -13.092 1.00 92.06 95 ILE A O 1
ATOM 778 N N . PHE A 1 96 ? 2.360 -5.428 -11.959 1.00 94.69 96 PHE A N 1
ATOM 779 C CA . PHE A 1 96 ? 3.530 -5.993 -11.293 1.00 94.69 96 PHE A CA 1
ATOM 780 C C . PHE A 1 96 ? 3.160 -7.187 -10.401 1.00 94.69 96 PHE A C 1
ATOM 782 O O . PHE A 1 96 ? 3.821 -8.220 -10.451 1.00 94.69 96 PHE A O 1
ATOM 789 N N . LEU A 1 97 ? 2.104 -7.063 -9.589 1.00 92.38 97 LEU A N 1
ATOM 790 C CA . LEU A 1 97 ? 1.669 -8.149 -8.708 1.00 92.38 97 LEU A CA 1
ATOM 791 C C . LEU A 1 97 ? 1.174 -9.373 -9.492 1.00 92.38 97 LEU A C 1
ATOM 793 O O . LEU A 1 97 ? 1.473 -10.495 -9.084 1.00 92.38 97 LEU A O 1
ATOM 797 N N . ASP A 1 98 ? 0.476 -9.160 -10.613 1.00 90.81 98 ASP A N 1
ATOM 798 C CA . ASP A 1 98 ? 0.072 -10.227 -11.535 1.00 90.81 98 ASP A CA 1
ATOM 799 C C . ASP A 1 98 ? 1.300 -10.958 -12.109 1.00 90.81 98 ASP A C 1
ATOM 801 O O . ASP A 1 98 ? 1.314 -12.187 -12.161 1.00 90.81 98 ASP A O 1
ATOM 805 N N . ASP A 1 99 ? 2.342 -10.218 -12.505 1.00 91.94 99 ASP A N 1
ATOM 806 C CA . ASP A 1 99 ? 3.563 -10.772 -13.104 1.00 91.94 99 ASP A CA 1
ATOM 807 C C . ASP A 1 99 ? 4.328 -11.695 -12.145 1.00 91.94 99 ASP A C 1
ATOM 809 O O . ASP A 1 99 ? 4.755 -12.786 -12.521 1.00 91.94 99 ASP A O 1
ATOM 813 N N . ILE A 1 100 ? 4.420 -11.312 -10.870 1.00 90.81 100 ILE A N 1
ATOM 814 C CA . ILE A 1 100 ? 5.068 -12.134 -9.837 1.00 90.81 100 ILE A CA 1
ATOM 815 C C . ILE A 1 100 ? 4.137 -13.197 -9.228 1.00 90.81 100 ILE A C 1
ATOM 817 O O . ILE A 1 100 ? 4.512 -13.852 -8.254 1.00 90.81 100 ILE A O 1
ATOM 821 N N . GLY A 1 101 ? 2.911 -13.344 -9.743 1.00 85.19 101 GLY A N 1
ATOM 822 C CA . GLY A 1 101 ? 1.920 -14.304 -9.248 1.00 85.19 101 GLY A CA 1
ATOM 823 C C . GLY A 1 101 ? 1.458 -14.047 -7.809 1.00 85.19 101 GLY A C 1
ATOM 824 O O . GLY A 1 101 ? 1.027 -14.975 -7.120 1.00 85.19 101 GLY A O 1
ATOM 825 N N . PHE A 1 102 ? 1.565 -12.810 -7.321 1.00 85.56 102 PHE A N 1
ATOM 826 C CA . PHE A 1 102 ? 1.131 -12.456 -5.974 1.00 85.56 102 PHE A CA 1
ATOM 827 C C . PHE A 1 102 ? -0.391 -12.307 -5.946 1.00 85.56 102 PHE A C 1
ATOM 829 O O . PHE A 1 102 ? -0.965 -11.635 -6.796 1.00 85.56 102 PHE A O 1
ATOM 836 N N . LYS A 1 103 ? -1.066 -12.904 -4.958 1.00 82.50 103 LYS A N 1
ATOM 837 C CA . LYS A 1 103 ? -2.515 -12.724 -4.782 1.00 82.50 103 LYS A CA 1
ATOM 838 C C . LYS A 1 103 ? -2.791 -11.433 -4.018 1.00 82.50 103 LYS A C 1
ATOM 840 O O . LYS A 1 103 ? -2.213 -11.204 -2.958 1.00 82.50 103 LYS A O 1
ATOM 845 N N . TYR A 1 104 ? -3.696 -10.610 -4.534 1.00 82.81 104 TYR A N 1
ATOM 846 C CA . TYR A 1 104 ? -4.015 -9.306 -3.959 1.00 82.81 104 TYR A CA 1
ATOM 847 C C . TYR A 1 104 ? -5.495 -8.952 -4.118 1.00 82.81 104 TYR A C 1
ATOM 849 O O . TYR A 1 104 ? -6.242 -9.582 -4.867 1.00 82.81 104 TYR A O 1
ATOM 857 N N . ARG A 1 105 ? -5.909 -7.911 -3.398 1.00 80.19 105 ARG A N 1
ATOM 858 C CA . ARG A 1 105 ? -7.254 -7.340 -3.390 1.00 80.19 105 ARG A CA 1
ATOM 859 C C . ARG A 1 105 ? -7.255 -6.008 -4.146 1.00 80.19 105 ARG A C 1
ATOM 861 O O . ARG A 1 105 ? -6.252 -5.297 -4.183 1.00 80.19 105 ARG A O 1
ATOM 868 N N . LYS A 1 106 ? -8.391 -5.667 -4.757 1.00 73.44 106 LYS A N 1
ATOM 869 C CA . LYS A 1 106 ? -8.572 -4.441 -5.551 1.00 73.44 106 LYS A CA 1
ATOM 870 C C . LYS A 1 106 ? -9.645 -3.554 -4.924 1.00 73.44 106 LYS A C 1
ATOM 872 O O . LYS A 1 106 ? -10.691 -4.055 -4.524 1.00 73.44 106 LYS A O 1
ATOM 877 N N . LEU A 1 107 ? -9.392 -2.248 -4.916 1.00 70.81 107 LEU A N 1
ATOM 878 C CA . LEU A 1 107 ? -10.392 -1.197 -4.729 1.00 70.81 107 LEU A CA 1
ATOM 879 C C . LEU A 1 107 ? -10.422 -0.367 -6.020 1.00 70.81 107 LEU A C 1
ATOM 881 O O . LEU A 1 107 ? -9.393 0.219 -6.367 1.00 70.81 107 LEU A O 1
ATOM 885 N N . PRO A 1 108 ? -11.540 -0.332 -6.759 1.00 66.69 108 PRO A N 1
ATOM 886 C CA . PRO A 1 108 ? -11.809 0.656 -7.784 1.00 66.69 108 PRO A CA 1
ATOM 887 C C . PRO A 1 108 ? -11.348 2.065 -7.392 1.00 66.69 108 PRO A C 1
ATOM 889 O O . PRO A 1 108 ? -11.564 2.537 -6.274 1.00 66.69 108 PRO A O 1
ATOM 892 N N . LEU A 1 109 ? -10.694 2.757 -8.327 1.00 65.81 109 LEU A N 1
ATOM 893 C CA . LEU A 1 109 ? -10.191 4.117 -8.099 1.00 65.81 109 LEU A CA 1
ATOM 894 C C . LEU A 1 109 ? -11.329 5.125 -7.867 1.00 65.81 109 LEU A C 1
ATOM 896 O O . LEU A 1 109 ? -11.115 6.163 -7.243 1.00 65.81 109 LEU A O 1
ATOM 900 N N . ASP A 1 110 ? -12.535 4.816 -8.330 1.00 65.94 110 ASP A N 1
ATOM 901 C CA . ASP A 1 110 ? -13.772 5.569 -8.134 1.00 65.94 110 ASP A CA 1
ATOM 902 C C . ASP A 1 110 ? -14.556 5.145 -6.882 1.00 65.94 110 ASP A C 1
ATOM 904 O O . ASP A 1 110 ? -15.640 5.676 -6.642 1.00 65.94 110 ASP A O 1
ATOM 908 N N . ALA A 1 111 ? -13.997 4.256 -6.049 1.00 70.56 111 ALA A N 1
ATOM 909 C CA . ALA A 1 111 ? -14.600 3.884 -4.776 1.00 70.56 111 ALA A CA 1
ATOM 910 C C . ALA A 1 111 ? -14.991 5.121 -3.961 1.00 70.56 111 ALA A C 1
ATOM 912 O O . ALA A 1 111 ? -14.271 6.127 -3.887 1.00 70.56 111 ALA A O 1
ATOM 913 N N . SER A 1 112 ? -16.154 5.038 -3.334 1.00 71.38 112 SER A N 1
ATOM 914 C CA . SER A 1 112 ? -16.722 6.113 -2.539 1.00 71.38 112 SER A CA 1
ATOM 915 C C . SER A 1 112 ? -15.869 6.410 -1.302 1.00 71.38 112 SER A C 1
ATOM 917 O O . SER A 1 112 ? -15.141 5.556 -0.786 1.00 71.38 112 SER A O 1
ATOM 919 N N . ARG A 1 113 ? -16.001 7.632 -0.763 1.00 73.12 113 ARG A N 1
ATOM 920 C CA . ARG A 1 113 ? -15.387 8.004 0.527 1.00 73.12 113 ARG A CA 1
ATOM 921 C C . ARG A 1 113 ? -15.757 7.001 1.626 1.00 73.12 113 ARG A C 1
ATOM 923 O O . ARG A 1 113 ? -14.888 6.557 2.362 1.00 73.12 113 ARG A O 1
ATOM 930 N N . LYS A 1 114 ? -17.020 6.564 1.656 1.00 69.50 114 LYS A N 1
ATOM 931 C CA . LYS A 1 114 ? -17.541 5.588 2.622 1.00 69.50 114 LYS A CA 1
ATOM 932 C C . LYS A 1 114 ? -16.834 4.230 2.547 1.00 69.50 114 LYS A C 1
ATOM 934 O O . LYS A 1 114 ? -16.562 3.631 3.582 1.00 69.50 114 LYS A O 1
ATOM 939 N N . GLU A 1 115 ? -16.534 3.730 1.351 1.00 70.75 115 GLU A N 1
ATOM 940 C CA . GLU A 1 115 ? -15.802 2.464 1.185 1.00 70.75 115 GLU A CA 1
ATOM 941 C C . GLU A 1 115 ? -14.351 2.581 1.652 1.00 70.75 115 GLU A C 1
ATOM 943 O O . GLU A 1 115 ? -13.860 1.698 2.354 1.00 70.75 115 GLU A O 1
ATOM 948 N N . ARG A 1 116 ? -13.686 3.697 1.336 1.00 79.69 116 ARG A N 1
ATOM 949 C CA . ARG A 1 116 ? -12.324 3.976 1.812 1.00 79.69 116 ARG A CA 1
ATOM 950 C C . ARG A 1 116 ? -12.259 4.111 3.332 1.00 79.69 116 ARG A C 1
ATOM 952 O O . ARG A 1 116 ? -11.417 3.472 3.951 1.00 79.69 116 ARG A O 1
ATOM 959 N N . SER A 1 117 ? -13.184 4.860 3.933 1.00 78.88 117 SER A N 1
ATOM 960 C CA . SER A 1 117 ? -13.328 4.973 5.391 1.00 78.88 117 SER A CA 1
ATOM 961 C C . SER A 1 117 ? -13.484 3.611 6.064 1.00 78.88 117 SER A C 1
ATOM 963 O O . SER A 1 117 ? -12.844 3.335 7.073 1.00 78.88 117 SER A O 1
ATOM 965 N N . ARG A 1 118 ? -14.298 2.721 5.482 1.00 74.25 118 ARG A N 1
ATOM 966 C CA . ARG A 1 118 ? -14.472 1.355 5.996 1.00 74.25 118 ARG A CA 1
ATOM 967 C C . ARG A 1 118 ? -13.176 0.553 5.951 1.00 74.25 118 ARG A C 1
ATOM 969 O O . ARG A 1 118 ? -12.878 -0.140 6.916 1.00 74.25 118 ARG A O 1
ATOM 976 N N . LEU A 1 119 ? -12.420 0.636 4.855 1.00 80.69 119 LEU A N 1
ATOM 977 C CA . LEU A 1 119 ? -11.127 -0.046 4.749 1.00 80.69 119 LEU A CA 1
ATOM 978 C C . LEU A 1 119 ? -10.123 0.466 5.779 1.00 80.69 119 LEU A C 1
ATOM 980 O O . LEU A 1 119 ? -9.455 -0.350 6.405 1.00 80.69 119 LEU A O 1
ATOM 984 N N . LEU A 1 120 ? -10.051 1.783 5.992 1.00 85.44 120 LEU A N 1
ATOM 985 C CA . LEU A 1 120 ? -9.200 2.354 7.037 1.00 85.44 120 LEU A CA 1
ATOM 986 C C . LEU A 1 120 ? -9.579 1.810 8.414 1.00 85.44 120 LEU A C 1
ATOM 988 O O . LEU A 1 120 ? -8.713 1.294 9.108 1.00 85.44 120 LEU A O 1
ATOM 992 N N . ALA A 1 121 ? -10.869 1.813 8.757 1.00 79.75 121 ALA A N 1
ATOM 993 C CA . ALA A 1 121 ? -11.336 1.305 10.044 1.00 79.75 121 ALA A CA 1
ATOM 994 C C . ALA A 1 121 ? -11.010 -0.190 10.245 1.00 79.75 121 ALA A C 1
ATOM 996 O O . ALA A 1 121 ? -10.610 -0.609 11.330 1.00 79.75 121 ALA A O 1
ATOM 997 N N . ILE A 1 122 ? -11.134 -1.007 9.190 1.00 78.81 122 ILE A N 1
ATOM 998 C CA . ILE A 1 122 ? -10.714 -2.417 9.222 1.00 78.81 122 ILE A CA 1
ATOM 999 C C . ILE A 1 122 ? -9.201 -2.518 9.447 1.00 78.81 122 ILE A C 1
ATOM 1001 O O . ILE A 1 122 ? -8.752 -3.311 10.271 1.00 78.81 122 ILE A O 1
ATOM 1005 N N . ASN A 1 123 ? -8.408 -1.733 8.722 1.00 85.50 123 ASN A N 1
ATOM 1006 C CA . ASN A 1 123 ? -6.952 -1.774 8.811 1.00 85.50 123 ASN A CA 1
ATOM 1007 C C . ASN A 1 123 ? -6.453 -1.324 10.193 1.00 85.50 123 ASN A C 1
ATOM 1009 O O . ASN A 1 123 ? -5.581 -1.988 10.752 1.00 85.50 123 ASN A O 1
ATOM 1013 N N . GLU A 1 124 ? -7.049 -0.282 10.777 1.00 85.38 124 GLU A N 1
ATOM 1014 C CA . GLU A 1 124 ? -6.820 0.135 12.168 1.00 85.38 124 GLU A CA 1
ATOM 1015 C C . GLU A 1 124 ? -7.106 -1.004 13.137 1.00 85.38 124 GLU A C 1
ATOM 1017 O O . GLU A 1 124 ? -6.243 -1.373 13.930 1.00 85.38 124 GLU A O 1
ATOM 1022 N N . PHE A 1 125 ? -8.276 -1.634 13.014 1.00 80.88 125 PHE A N 1
ATOM 1023 C CA . PHE A 1 125 ? -8.646 -2.761 13.860 1.00 80.88 125 PHE A CA 1
ATOM 1024 C C . PHE A 1 125 ? -7.621 -3.903 13.783 1.00 80.88 125 PHE A C 1
ATOM 1026 O O . PHE A 1 125 ? -7.207 -4.446 14.810 1.00 80.88 125 PHE A O 1
ATOM 1033 N N . LEU A 1 126 ? -7.178 -4.268 12.574 1.00 78.88 126 LEU A N 1
ATOM 1034 C CA . LEU A 1 126 ? -6.160 -5.304 12.381 1.00 78.88 126 LEU A CA 1
ATOM 1035 C C . LEU A 1 126 ? -4.830 -4.906 13.035 1.00 78.88 126 LEU A C 1
ATOM 1037 O O . LEU A 1 126 ? -4.187 -5.728 13.691 1.00 78.88 126 LEU A O 1
ATOM 1041 N N . ILE A 1 127 ? -4.420 -3.647 12.884 1.00 82.88 127 ILE A N 1
ATOM 1042 C CA . ILE A 1 127 ? -3.179 -3.126 13.458 1.00 82.88 127 ILE A CA 1
ATOM 1043 C C . ILE A 1 127 ? -3.237 -3.135 14.988 1.00 82.88 127 ILE A C 1
ATOM 1045 O O . ILE A 1 127 ? -2.305 -3.659 15.615 1.00 82.88 127 ILE A O 1
ATOM 1049 N N . ASP A 1 128 ? -4.318 -2.635 15.577 1.00 82.88 128 ASP A N 1
ATOM 1050 C CA . ASP A 1 128 ? -4.528 -2.563 17.025 1.00 82.88 128 ASP A CA 1
ATOM 1051 C C . ASP A 1 128 ? -4.504 -3.957 17.656 1.00 82.88 128 ASP A C 1
ATOM 1053 O O . ASP A 1 128 ? -3.873 -4.185 18.692 1.00 82.88 128 ASP A O 1
ATOM 1057 N N . ARG A 1 129 ? -5.122 -4.932 16.983 1.00 78.19 129 ARG A N 1
ATOM 1058 C CA . ARG A 1 129 ? -5.187 -6.330 17.431 1.00 78.19 129 ARG A CA 1
ATOM 1059 C C . ARG A 1 129 ? -3.980 -7.178 17.037 1.00 78.19 129 ARG A C 1
ATOM 1061 O O . ARG A 1 129 ? -3.932 -8.356 17.378 1.00 78.19 129 ARG A O 1
ATOM 1068 N N . LYS A 1 130 ? -2.983 -6.593 16.368 1.00 78.88 130 LYS A N 1
ATOM 1069 C CA . LYS A 1 130 ? -1.769 -7.286 15.897 1.00 78.88 130 LYS A CA 1
ATOM 1070 C C . LYS A 1 130 ? -2.042 -8.423 14.904 1.00 78.88 130 LYS A C 1
ATOM 1072 O O . LYS A 1 130 ? -1.266 -9.370 14.815 1.00 78.88 130 LYS A O 1
ATOM 1077 N N . TYR A 1 131 ? -3.107 -8.307 14.119 1.00 77.44 131 TYR A N 1
ATOM 1078 C CA . TYR A 1 131 ? -3.429 -9.247 13.051 1.00 77.44 131 TYR A CA 1
ATOM 1079 C C . TYR A 1 131 ? -2.711 -8.890 11.747 1.00 77.44 131 TYR A C 1
ATOM 1081 O O . TYR A 1 131 ? -2.596 -7.720 11.375 1.00 77.44 131 TYR A O 1
ATOM 1089 N N . LEU A 1 132 ? -2.248 -9.920 11.031 1.00 76.31 132 LEU A N 1
ATOM 1090 C CA . LEU A 1 132 ? -1.600 -9.794 9.727 1.00 76.31 132 LEU A CA 1
ATOM 1091 C C . LEU A 1 132 ? -2.367 -10.589 8.671 1.00 76.31 132 LEU A C 1
ATOM 1093 O O . LEU A 1 132 ? -2.788 -11.719 8.913 1.00 76.31 132 LEU A O 1
ATOM 1097 N N . LEU A 1 133 ? -2.526 -9.991 7.493 1.00 75.25 133 LEU A N 1
ATOM 1098 C CA . LEU A 1 133 ? -3.116 -10.650 6.333 1.00 75.25 133 LEU A CA 1
ATOM 1099 C C . LEU A 1 133 ? -2.041 -11.430 5.570 1.00 75.25 133 LEU A C 1
ATOM 1101 O O . LEU A 1 133 ? -0.922 -10.947 5.432 1.00 75.25 133 LEU A O 1
ATOM 1105 N N . SER A 1 134 ? -2.386 -12.606 5.043 1.00 72.56 134 SER A N 1
ATOM 1106 C CA . SER A 1 134 ? -1.519 -13.388 4.148 1.00 72.56 134 SER A CA 1
ATOM 1107 C C . SER A 1 134 ? -2.085 -13.418 2.727 1.00 72.56 134 SER A C 1
ATOM 1109 O O . SER A 1 134 ? -3.301 -13.387 2.534 1.00 72.56 134 SER A O 1
ATOM 1111 N N . SER A 1 135 ? -1.197 -13.536 1.739 1.00 67.50 135 SER A N 1
ATOM 1112 C CA . SER A 1 135 ? -1.530 -13.781 0.332 1.00 67.50 135 SER A CA 1
ATOM 1113 C C . SER A 1 135 ? -2.034 -15.201 0.052 1.00 67.50 135 SER A C 1
ATOM 1115 O O . SER A 1 135 ? -2.451 -15.485 -1.065 1.00 67.50 135 SER A O 1
ATOM 1117 N N . ASP A 1 136 ? -1.990 -16.116 1.023 1.00 61.47 136 ASP A N 1
ATOM 1118 C CA . ASP A 1 136 ? -2.318 -17.532 0.791 1.00 61.47 136 ASP A CA 1
ATOM 1119 C C . ASP A 1 136 ? -3.818 -17.776 0.563 1.00 61.47 136 ASP A C 1
ATOM 1121 O O . ASP A 1 136 ? -4.204 -18.739 -0.109 1.00 61.47 136 ASP A O 1
ATOM 1125 N N . TYR A 1 137 ? -4.672 -16.875 1.049 1.00 53.16 137 TYR A N 1
ATOM 1126 C CA . TYR A 1 137 ? -6.121 -17.036 1.002 1.00 53.16 137 TYR A CA 1
ATOM 1127 C C . TYR A 1 137 ? -6.691 -16.557 -0.338 1.00 53.16 137 TYR A C 1
ATOM 1129 O O . TYR A 1 137 ? -6.542 -15.400 -0.732 1.00 53.16 137 TYR A O 1
ATOM 1137 N N . GLY A 1 138 ? -7.347 -17.470 -1.061 1.00 45.62 138 GLY A N 1
ATOM 1138 C CA . GLY A 1 138 ? -8.110 -17.141 -2.263 1.00 45.62 138 GLY A CA 1
ATOM 1139 C C . GLY A 1 138 ? -9.334 -16.324 -1.878 1.00 45.62 138 GLY A C 1
ATOM 1140 O O . GLY A 1 138 ? -10.299 -16.881 -1.370 1.00 45.62 138 GLY A O 1
ATOM 1141 N N . LEU A 1 139 ? -9.278 -15.009 -2.070 1.00 49.41 139 LEU A N 1
ATOM 1142 C CA . LEU A 1 139 ? -10.347 -14.105 -1.662 1.00 49.41 139 LEU A CA 1
ATOM 1143 C C . LEU A 1 139 ? -10.797 -13.249 -2.841 1.00 49.41 139 LEU A C 1
ATOM 1145 O O . LEU A 1 139 ? -9.989 -12.576 -3.482 1.00 49.41 139 LEU A O 1
ATOM 1149 N N . ALA A 1 140 ? -12.101 -13.309 -3.111 1.00 40.56 140 ALA A N 1
ATOM 1150 C CA . ALA A 1 140 ? -12.789 -12.430 -4.040 1.00 40.56 140 ALA A CA 1
ATOM 1151 C C . ALA A 1 140 ? -12.912 -11.011 -3.458 1.00 40.56 140 ALA A C 1
ATOM 1153 O O . ALA A 1 140 ? -12.780 -10.789 -2.254 1.00 40.56 140 ALA A O 1
ATOM 1154 N N . LEU A 1 141 ? -13.131 -10.055 -4.361 1.00 44.03 141 LEU A N 1
ATOM 1155 C CA . LEU A 1 141 ? -13.336 -8.635 -4.091 1.00 44.03 141 LEU A CA 1
ATOM 1156 C C . LEU A 1 141 ? -14.277 -8.355 -2.896 1.00 44.03 141 LEU A C 1
ATOM 1158 O O . LEU A 1 141 ? -15.320 -8.979 -2.763 1.00 44.03 141 LEU A O 1
ATOM 1162 N N . TYR A 1 142 ? -13.938 -7.308 -2.135 1.00 44.38 142 TYR A N 1
ATOM 1163 C CA . TYR A 1 142 ? -14.842 -6.523 -1.277 1.00 44.38 142 TYR A CA 1
ATOM 1164 C C . TYR A 1 142 ? -15.552 -7.179 -0.090 1.00 44.38 142 TYR A C 1
ATOM 1166 O O . TYR A 1 142 ? -16.551 -6.639 0.379 1.00 44.38 142 TYR A O 1
ATOM 1174 N N . GLU A 1 143 ? -14.978 -8.209 0.520 1.00 41.38 143 GLU A N 1
ATOM 1175 C CA . GLU A 1 143 ? -15.346 -8.538 1.900 1.00 41.38 143 GLU A CA 1
ATOM 1176 C C . GLU A 1 143 ? -14.112 -8.573 2.808 1.00 41.38 143 GLU A C 1
ATOM 1178 O O . GLU A 1 143 ? -13.078 -9.135 2.428 1.00 41.38 143 GLU A O 1
ATOM 1183 N N . PRO A 1 144 ? -14.167 -7.950 4.002 1.00 41.03 144 PRO A N 1
ATOM 1184 C CA . PRO A 1 144 ? -13.133 -8.099 5.019 1.00 41.03 144 PRO A CA 1
ATOM 1185 C C . PRO A 1 144 ? -13.129 -9.533 5.556 1.00 41.03 144 PRO A C 1
ATOM 1187 O O . PRO A 1 144 ? -13.634 -9.824 6.633 1.00 41.03 144 PRO A O 1
ATOM 1190 N N . LEU A 1 145 ? -12.530 -10.450 4.803 1.00 43.28 145 LEU A N 1
ATOM 1191 C CA . LEU A 1 145 ? -12.267 -11.799 5.272 1.00 43.28 145 LEU A CA 1
ATOM 1192 C C . LEU A 1 145 ? -10.994 -11.750 6.116 1.00 43.28 145 LEU A C 1
ATOM 1194 O O . LEU A 1 145 ? -9.859 -11.720 5.626 1.00 43.28 145 LEU A O 1
ATOM 1198 N N . ILE A 1 146 ? -11.237 -11.624 7.418 1.00 39.91 146 ILE A N 1
ATOM 1199 C CA . ILE A 1 146 ? -10.265 -11.859 8.473 1.00 39.91 146 ILE A CA 1
ATOM 1200 C C . ILE A 1 146 ? -9.948 -13.347 8.437 1.00 39.91 146 ILE A C 1
ATOM 1202 O O . ILE A 1 146 ? -10.820 -14.183 8.643 1.00 39.91 146 ILE A O 1
ATOM 1206 N N . THR A 1 147 ? -8.698 -13.651 8.112 1.00 34.69 147 THR A N 1
ATOM 1207 C CA . THR A 1 147 ? -8.139 -14.998 8.180 1.00 34.69 147 THR A CA 1
ATOM 1208 C C . THR A 1 147 ? -6.746 -14.891 8.788 1.00 34.69 147 THR A C 1
ATOM 1210 O O . THR A 1 147 ? -5.745 -14.743 8.082 1.00 34.69 147 THR A O 1
ATOM 1213 N N . THR A 1 148 ? -6.663 -14.939 10.114 1.00 36.03 148 THR A N 1
ATOM 1214 C CA . THR A 1 148 ? -5.464 -15.478 10.768 1.00 36.03 148 THR A CA 1
ATOM 1215 C C . THR A 1 148 ? -5.630 -16.996 10.835 1.00 36.03 148 THR A C 1
ATOM 1217 O O . THR A 1 148 ? -6.752 -17.493 10.764 1.00 36.03 148 THR A O 1
ATOM 1220 N N . LYS A 1 149 ? -4.534 -17.754 10.949 1.00 35.12 149 LYS A N 1
ATOM 1221 C CA . LYS A 1 149 ? -4.531 -19.233 11.002 1.00 35.12 149 LYS A CA 1
ATOM 1222 C C . LYS A 1 149 ? -5.425 -19.860 12.097 1.00 35.12 149 LYS A C 1
ATOM 1224 O O . LYS A 1 149 ? -5.505 -21.079 12.151 1.00 35.12 149 LYS A O 1
ATOM 1229 N N . GLU A 1 150 ? -6.111 -19.063 12.914 1.00 33.62 150 GLU A N 1
ATOM 1230 C CA . GLU A 1 150 ? -7.063 -19.524 13.928 1.00 33.62 150 GLU A CA 1
ATOM 1231 C C . GLU A 1 150 ? -8.385 -18.746 13.984 1.00 33.62 150 GLU A C 1
ATOM 1233 O O . GLU A 1 150 ? -9.197 -19.043 14.852 1.00 33.62 150 GLU A O 1
ATOM 1238 N N . ILE A 1 151 ? -8.660 -17.763 13.115 1.00 33.31 151 ILE A N 1
ATOM 1239 C CA . ILE A 1 151 ? -9.883 -16.961 13.287 1.00 33.31 151 ILE A CA 1
ATOM 1240 C C . ILE A 1 151 ? -10.591 -16.715 11.957 1.00 33.31 151 ILE A C 1
ATOM 1242 O O . ILE A 1 151 ? -10.229 -15.826 11.188 1.00 33.31 151 ILE A O 1
ATOM 1246 N N . VAL A 1 152 ? -11.643 -17.508 11.744 1.00 32.81 152 VAL A N 1
ATOM 1247 C CA . VAL A 1 152 ? -12.833 -17.138 10.974 1.00 32.81 152 VAL A CA 1
ATOM 1248 C C . VAL A 1 152 ? -13.636 -16.206 11.873 1.00 32.81 152 VAL A C 1
ATOM 1250 O O . VAL A 1 152 ? -14.064 -16.627 12.941 1.00 32.81 152 VAL A O 1
ATOM 1253 N N . LEU A 1 153 ? -13.862 -14.954 11.479 1.00 36.19 153 LEU A N 1
ATOM 1254 C CA . LEU A 1 153 ? -14.783 -14.094 12.226 1.00 36.19 153 LEU A CA 1
ATOM 1255 C C . LEU A 1 153 ? -16.236 -14.364 11.856 1.00 36.19 153 LEU A C 1
ATOM 1257 O O . LEU A 1 153 ? -16.924 -13.530 11.272 1.00 36.19 153 LEU A O 1
ATOM 1261 N N . HIS A 1 154 ? -16.707 -15.522 12.293 1.00 33.06 154 HIS A N 1
ATOM 1262 C CA . HIS A 1 154 ? -17.987 -15.569 12.969 1.00 33.06 154 HIS A CA 1
ATOM 1263 C C . HIS A 1 154 ? -17.670 -15.429 14.466 1.00 33.06 154 HIS A C 1
ATOM 1265 O O . HIS A 1 154 ? -16.892 -16.210 14.992 1.00 33.06 154 HIS A O 1
ATOM 1271 N N . GLU A 1 155 ? -18.237 -14.407 15.117 1.00 36.91 155 GLU A N 1
ATOM 1272 C CA . GLU A 1 155 ? -18.296 -14.280 16.589 1.00 36.91 155 GLU A CA 1
ATOM 1273 C C . GLU A 1 155 ? -16.988 -13.864 17.301 1.00 36.91 155 GLU A C 1
ATOM 1275 O O . GLU A 1 155 ? -16.389 -14.626 18.047 1.00 36.91 155 GLU A O 1
ATOM 1280 N N . LEU A 1 156 ? -16.557 -12.602 17.143 1.00 41.06 156 LEU A N 1
ATOM 1281 C CA . LEU A 1 156 ? -15.586 -11.992 18.081 1.00 41.06 156 LEU A CA 1
ATOM 1282 C C . LEU A 1 156 ? -16.230 -11.496 19.386 1.00 41.06 156 LEU A C 1
ATOM 1284 O O . LEU A 1 156 ? -15.526 -11.160 20.332 1.00 41.06 156 LEU A O 1
ATOM 1288 N N . PHE A 1 157 ? -17.555 -11.431 19.405 1.00 42.28 157 PHE A N 1
ATOM 1289 C CA . PHE A 1 157 ? -18.371 -11.039 20.542 1.00 42.28 157 PHE A CA 1
ATOM 1290 C C . PHE A 1 157 ? -19.554 -11.993 20.576 1.00 42.28 157 PHE A C 1
ATOM 1292 O O . PHE A 1 157 ? -20.114 -12.309 19.516 1.00 42.28 157 PHE A O 1
ATOM 1299 N N . SER A 1 158 ? -19.959 -12.429 21.767 1.00 49.09 158 SER A N 1
ATOM 1300 C CA . SER A 1 158 ? -21.258 -13.086 21.893 1.00 49.09 158 SER A CA 1
ATOM 1301 C C . SER A 1 158 ? -22.352 -12.112 21.427 1.00 49.09 158 SER A C 1
ATOM 1303 O O . SER A 1 158 ? -22.185 -10.883 21.469 1.00 49.09 158 SER A O 1
ATOM 1305 N N . GLU A 1 159 ? -23.495 -12.623 20.960 1.00 49.00 159 GLU A N 1
ATOM 1306 C CA . GLU A 1 159 ? -24.634 -11.747 20.644 1.00 49.00 159 GLU A CA 1
ATOM 1307 C C . GLU A 1 159 ? -25.009 -10.847 21.831 1.00 49.00 159 GLU A C 1
ATOM 1309 O O . GLU A 1 159 ? -25.515 -9.744 21.636 1.00 49.00 159 GLU A O 1
ATOM 1314 N N . GLU A 1 160 ? -24.746 -11.310 23.052 1.00 52.28 160 GLU A N 1
ATOM 1315 C CA . GLU A 1 160 ? -25.023 -10.612 24.303 1.00 52.28 160 GLU A CA 1
ATOM 1316 C C . GLU A 1 160 ? -24.055 -9.441 24.527 1.00 52.28 160 GLU A C 1
ATOM 1318 O O . GLU A 1 160 ? -24.512 -8.335 24.813 1.00 52.28 160 GLU A O 1
ATOM 1323 N N . GLU A 1 161 ? -22.749 -9.627 24.305 1.00 50.78 161 GLU A N 1
ATOM 1324 C CA . GLU A 1 161 ? -21.745 -8.549 24.379 1.00 5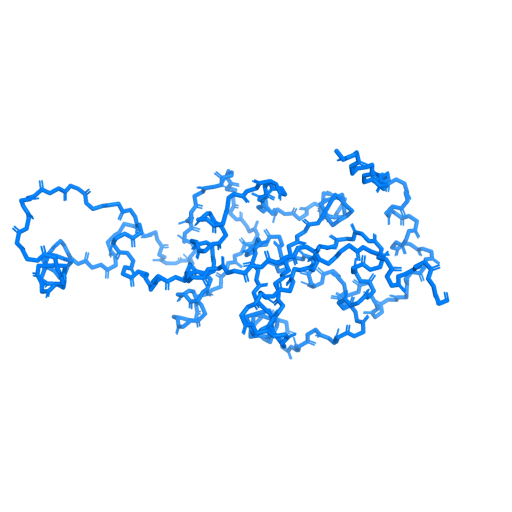0.78 161 GLU A CA 1
ATOM 1325 C C . GLU A 1 161 ? -21.957 -7.491 23.286 1.00 50.78 161 GLU A C 1
ATOM 1327 O O . GLU A 1 161 ? -21.808 -6.289 23.520 1.00 50.78 161 GLU A O 1
ATOM 1332 N N . THR A 1 162 ? -22.370 -7.927 22.092 1.00 49.94 162 THR A N 1
ATOM 1333 C CA . THR A 1 162 ? -22.690 -7.031 20.969 1.00 49.94 162 THR A CA 1
ATOM 1334 C C . THR A 1 162 ? -23.944 -6.202 21.261 1.00 49.94 162 THR A C 1
ATOM 1336 O O . THR A 1 162 ? -23.945 -4.991 21.034 1.00 49.94 162 THR A O 1
ATOM 1339 N N . LYS A 1 163 ? -24.997 -6.827 21.812 1.00 52.25 163 LYS A N 1
ATOM 1340 C CA . LYS A 1 163 ? -26.240 -6.147 22.215 1.00 52.25 163 LYS A CA 1
ATOM 1341 C C . LYS A 1 163 ? -25.998 -5.143 23.341 1.00 52.25 163 LYS A C 1
ATOM 1343 O O . LYS A 1 163 ? -26.430 -4.007 23.211 1.00 52.25 163 LYS A O 1
ATOM 1348 N N . GLN A 1 164 ? -25.254 -5.503 24.389 1.00 55.38 164 GLN A N 1
ATOM 1349 C CA . GLN A 1 164 ? -24.994 -4.605 25.525 1.00 55.38 164 GLN A CA 1
ATOM 1350 C C . GLN A 1 164 ? -24.231 -3.335 25.122 1.00 55.38 164 GLN A C 1
ATOM 1352 O O . GLN A 1 164 ? -24.622 -2.231 25.509 1.00 55.38 164 GLN A O 1
ATOM 1357 N N . ASN A 1 165 ? -23.182 -3.467 24.305 1.00 49.59 165 ASN A N 1
ATOM 1358 C CA . ASN A 1 165 ? -22.405 -2.310 23.861 1.00 49.59 165 ASN A CA 1
ATOM 1359 C C . ASN A 1 165 ? -23.193 -1.423 22.889 1.00 49.59 165 ASN A C 1
ATOM 1361 O O . ASN A 1 165 ? -23.119 -0.201 22.989 1.00 49.59 165 ASN A O 1
ATOM 1365 N N . ILE A 1 166 ? -23.992 -2.002 21.990 1.00 47.00 166 ILE A N 1
ATOM 1366 C CA . ILE A 1 166 ? -24.780 -1.221 21.028 1.00 47.00 166 ILE A CA 1
ATOM 1367 C C . ILE A 1 166 ? -26.019 -0.600 21.682 1.00 47.00 166 ILE A C 1
ATOM 1369 O O . ILE A 1 166 ? -26.327 0.550 21.383 1.00 47.00 166 ILE A O 1
ATOM 1373 N N . ASP A 1 167 ? -26.689 -1.273 22.620 1.00 49.78 167 ASP A N 1
ATOM 1374 C CA . ASP A 1 167 ? -27.823 -0.700 23.357 1.00 49.78 167 ASP A CA 1
ATOM 1375 C C . ASP A 1 167 ? -27.402 0.509 24.204 1.00 49.78 167 ASP A C 1
ATOM 1377 O O . ASP A 1 167 ? -28.176 1.460 24.330 1.00 49.78 167 ASP A O 1
ATOM 1381 N N . SER A 1 168 ? -26.156 0.527 24.702 1.00 47.41 168 SER A N 1
ATOM 1382 C CA . SER A 1 168 ? -25.586 1.694 25.391 1.00 47.41 168 SER A CA 1
ATOM 1383 C C . SER A 1 168 ? -25.309 2.895 24.471 1.00 47.41 168 SER A C 1
ATOM 1385 O O . SER A 1 168 ? -25.255 4.025 24.952 1.00 47.41 168 SER A O 1
ATOM 1387 N N . VAL A 1 169 ? -25.183 2.674 23.154 1.00 46.19 169 VAL A N 1
ATOM 1388 C CA . VAL A 1 169 ? -24.865 3.706 22.145 1.00 46.19 169 VAL A CA 1
ATOM 1389 C C . VAL A 1 169 ? -26.090 4.118 21.313 1.00 46.19 169 VAL A C 1
ATOM 1391 O O . VAL A 1 169 ? -26.209 5.281 20.936 1.00 46.19 169 VAL A O 1
ATOM 1394 N N . LEU A 1 170 ? -27.013 3.194 21.027 1.00 42.44 170 LEU A N 1
ATOM 1395 C CA . LEU A 1 170 ? -28.140 3.370 20.097 1.00 42.44 170 LEU A CA 1
ATOM 1396 C C . LEU A 1 170 ? -29.526 3.220 20.745 1.00 42.44 170 LEU A C 1
ATOM 1398 O O . LEU A 1 170 ? -30.532 3.290 20.040 1.00 42.44 170 LEU A O 1
ATOM 1402 N N . GLY A 1 171 ? -29.606 3.066 22.069 1.00 42.84 171 GLY A N 1
ATOM 1403 C CA . GLY A 1 171 ? -30.862 3.204 22.806 1.00 42.84 171 GLY A CA 1
ATOM 1404 C C . GLY A 1 171 ? -31.915 2.150 22.461 1.00 42.84 171 GLY A C 1
ATOM 1405 O O . GLY A 1 171 ? -33.028 2.501 22.079 1.00 42.84 171 GLY A O 1
ATOM 1406 N N . GLY A 1 172 ? -31.577 0.868 22.632 1.00 46.16 172 GLY A N 1
ATOM 1407 C CA . GLY A 1 172 ? -32.552 -0.225 22.694 1.00 46.16 172 GLY A CA 1
ATOM 1408 C C . GLY A 1 172 ? -33.309 -0.462 21.389 1.00 46.16 172 GLY A C 1
ATOM 1409 O O . GLY A 1 172 ? -34.458 -0.047 21.239 1.00 46.16 172 GLY A O 1
ATOM 1410 N N . SER A 1 173 ? -32.703 -1.181 20.445 1.00 41.19 173 SER A N 1
ATOM 1411 C CA . SER A 1 173 ? -33.371 -1.560 19.192 1.00 41.19 173 SER A CA 1
ATOM 1412 C C . SER A 1 173 ? -33.424 -3.078 19.016 1.00 41.19 173 SER A C 1
ATOM 1414 O O . SER A 1 173 ? -32.423 -3.771 19.147 1.00 41.19 173 SER A O 1
ATOM 1416 N N . LYS A 1 174 ? -34.631 -3.576 18.711 1.00 45.78 174 LYS A N 1
ATOM 1417 C CA . LYS A 1 174 ? -35.021 -4.990 18.536 1.00 45.78 174 LYS A CA 1
ATOM 1418 C C . LYS A 1 174 ? -34.012 -5.838 17.750 1.00 45.78 174 LYS A C 1
ATOM 1420 O O . LYS A 1 174 ? -33.375 -5.346 16.826 1.00 45.78 174 LYS A O 1
ATOM 1425 N N . SER A 1 175 ? -34.004 -7.141 18.065 1.00 44.09 175 SER A N 1
ATOM 1426 C CA . SER A 1 175 ? -33.226 -8.222 17.439 1.00 44.09 175 SER A CA 1
ATOM 1427 C C . SER A 1 175 ? -33.113 -8.083 15.916 1.00 44.09 175 SER A C 1
ATOM 1429 O O . SER A 1 175 ? -33.961 -8.560 15.159 1.00 44.09 175 SER A O 1
ATOM 1431 N N . ARG A 1 176 ? -32.050 -7.420 15.476 1.00 45.06 176 ARG A N 1
ATOM 1432 C CA . ARG A 1 176 ? -31.604 -7.366 14.091 1.00 45.06 176 ARG A CA 1
ATOM 1433 C C . ARG A 1 176 ? -30.318 -8.176 14.001 1.00 45.06 176 ARG A C 1
ATOM 1435 O O . ARG A 1 176 ? -29.486 -8.105 14.901 1.00 45.06 176 ARG A O 1
ATOM 1442 N N . GLU A 1 177 ? -30.147 -8.925 12.917 1.00 44.25 177 GLU A N 1
ATOM 1443 C CA . GLU A 1 177 ? -28.843 -9.502 12.597 1.00 44.25 177 GLU A CA 1
ATOM 1444 C C . GLU A 1 177 ? -27.835 -8.371 12.360 1.00 44.25 177 GLU A C 1
ATOM 1446 O O . GLU A 1 177 ? -27.979 -7.570 11.430 1.00 44.25 177 GLU A O 1
ATOM 1451 N N . PHE A 1 178 ? -26.830 -8.289 13.231 1.00 41.91 178 PHE A N 1
ATOM 1452 C CA . PHE A 1 178 ? -25.748 -7.319 13.108 1.00 41.91 178 PHE A CA 1
ATOM 1453 C C . PHE A 1 178 ? -24.906 -7.622 11.873 1.00 41.91 178 PHE A C 1
ATOM 1455 O O . PHE A 1 178 ? -24.465 -8.762 11.668 1.00 41.91 178 PHE A O 1
ATOM 1462 N N . THR A 1 179 ? -24.640 -6.587 11.082 1.00 50.28 179 THR A N 1
ATOM 1463 C CA . THR A 1 179 ? -23.694 -6.648 9.970 1.00 50.28 179 THR A CA 1
ATOM 1464 C C . THR A 1 179 ? -22.289 -6.962 10.488 1.00 50.28 179 THR A C 1
ATOM 1466 O O . THR A 1 179 ? -21.948 -6.658 11.631 1.00 50.28 179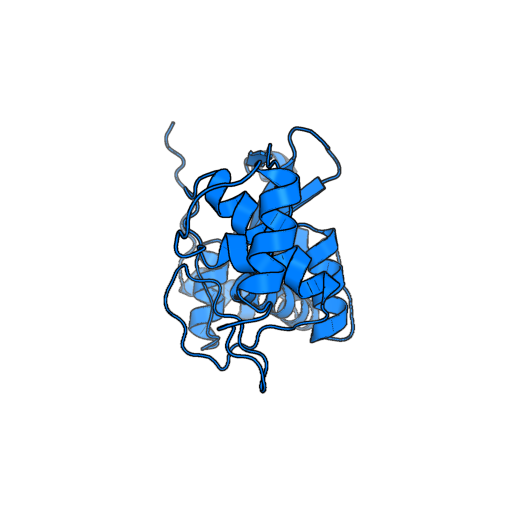 THR A O 1
ATOM 1469 N N . PHE A 1 180 ? -21.439 -7.542 9.638 1.00 50.28 180 PHE A N 1
ATOM 1470 C CA . PHE A 1 180 ? -20.044 -7.851 9.978 1.00 50.28 180 PHE A CA 1
ATOM 1471 C C . PHE A 1 180 ? -19.294 -6.653 10.603 1.00 50.28 180 PHE A C 1
ATOM 1473 O O . PHE A 1 180 ? -18.553 -6.805 11.567 1.00 50.28 180 PHE A O 1
ATOM 1480 N N . TYR A 1 181 ? -19.557 -5.443 10.105 1.00 49.09 181 TYR A N 1
ATOM 1481 C CA . TYR A 1 181 ? -18.967 -4.196 10.595 1.00 49.09 181 TYR A CA 1
ATOM 1482 C C . TYR A 1 181 ? -19.429 -3.810 12.006 1.00 49.09 181 TYR A C 1
ATOM 1484 O O . TYR A 1 181 ? -18.617 -3.377 12.821 1.00 49.09 181 TYR A O 1
ATOM 1492 N N . GLU A 1 182 ? -20.718 -3.990 12.305 1.00 48.50 182 GLU A N 1
ATOM 1493 C CA . GLU A 1 182 ? -21.281 -3.738 13.638 1.00 48.50 182 GLU A CA 1
ATOM 1494 C C . GLU A 1 182 ? -20.731 -4.743 14.655 1.00 48.50 182 GLU A C 1
ATOM 1496 O O . GLU A 1 182 ? -20.381 -4.363 15.770 1.00 48.50 182 GLU A O 1
ATOM 1501 N N . ARG A 1 183 ? -20.538 -6.003 14.238 1.00 50.16 183 ARG A N 1
ATOM 1502 C CA . ARG A 1 183 ? -19.886 -7.029 15.065 1.00 50.16 183 ARG A CA 1
ATOM 1503 C C . ARG A 1 183 ? -18.427 -6.700 15.373 1.00 50.16 183 ARG A C 1
ATOM 1505 O O . ARG A 1 183 ? -17.923 -7.138 16.390 1.00 50.16 183 ARG A O 1
ATOM 1512 N N . MET A 1 184 ? -17.731 -5.938 14.533 1.00 55.09 184 MET A N 1
ATOM 1513 C CA . MET A 1 184 ? -16.340 -5.548 14.790 1.00 55.0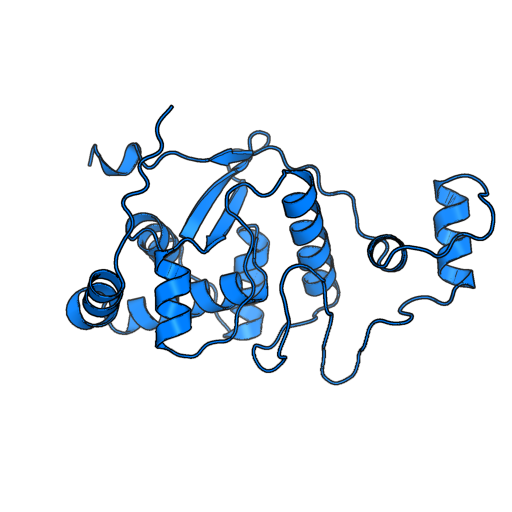9 184 MET A CA 1
ATOM 1514 C C . MET A 1 184 ? -16.190 -4.301 15.672 1.00 55.09 184 MET A C 1
ATOM 1516 O O . MET A 1 184 ? -15.065 -3.993 16.065 1.00 55.09 184 MET A O 1
ATOM 1520 N N . GLN A 1 185 ? -17.282 -3.584 15.974 1.00 58.31 185 GLN A N 1
ATOM 1521 C CA . GLN A 1 185 ? -17.260 -2.314 16.721 1.00 58.31 185 GLN A CA 1
ATOM 1522 C C . GLN A 1 185 ? -16.248 -1.306 16.142 1.00 58.31 185 GLN A C 1
ATOM 1524 O O . GLN A 1 185 ? -15.493 -0.658 16.869 1.00 58.31 185 GLN A O 1
ATOM 1529 N N . LEU A 1 186 ? -16.189 -1.203 14.811 1.00 57.50 186 LEU A N 1
ATOM 1530 C CA . LEU A 1 186 ? -15.240 -0.315 14.146 1.00 57.50 186 LEU A CA 1
ATOM 1531 C C . LEU A 1 186 ? -15.542 1.152 14.464 1.00 57.50 186 LEU A C 1
ATOM 1533 O O . LEU A 1 186 ? -16.696 1.580 14.425 1.00 57.50 186 LEU A O 1
ATOM 1537 N N . LYS A 1 187 ? -14.490 1.934 14.720 1.00 56.81 187 LYS A N 1
ATOM 1538 C CA . LYS A 1 187 ? -14.603 3.389 14.841 1.00 56.81 187 LYS A CA 1
ATOM 1539 C C . LYS A 1 187 ? -14.995 3.987 13.490 1.00 56.81 187 LYS A C 1
ATOM 1541 O O . LYS A 1 187 ? -14.561 3.514 12.438 1.00 56.81 187 LYS A O 1
ATOM 1546 N N . GLU A 1 188 ? -15.813 5.035 13.515 1.00 54.50 188 GLU A N 1
ATOM 1547 C CA . GLU A 1 188 ? -16.107 5.796 12.306 1.00 54.50 188 GLU A CA 1
ATOM 1548 C C . GLU A 1 188 ? -14.870 6.603 11.902 1.00 54.50 188 GLU A C 1
ATOM 1550 O O . GLU A 1 188 ? -14.422 7.483 12.633 1.00 54.50 188 GLU A O 1
ATOM 1555 N N . VAL A 1 189 ? -14.315 6.291 10.730 1.00 57.59 189 VAL A N 1
ATOM 1556 C CA . VAL A 1 189 ? -13.212 7.055 10.141 1.00 57.59 189 VAL A CA 1
ATOM 1557 C C . VAL A 1 189 ? -13.796 8.069 9.164 1.00 57.59 189 VAL A C 1
ATOM 1559 O O . VAL A 1 189 ? -14.310 7.702 8.103 1.00 57.59 189 VAL A O 1
ATOM 1562 N N . VAL A 1 190 ? -13.718 9.355 9.498 1.00 60.97 190 VAL A N 1
ATOM 1563 C CA . VAL A 1 190 ? -14.127 10.435 8.592 1.00 60.97 190 VAL A CA 1
ATOM 1564 C C . VAL A 1 190 ? -12.998 10.690 7.597 1.00 60.97 190 VAL A C 1
ATOM 1566 O O . VAL A 1 190 ? -11.898 11.071 7.983 1.00 60.97 190 VAL A O 1
ATOM 1569 N N . LEU A 1 191 ? -13.261 10.454 6.309 1.00 55.41 191 LEU A N 1
ATOM 1570 C CA . LEU A 1 191 ? -12.282 10.656 5.243 1.00 55.41 191 LEU A CA 1
ATOM 1571 C C . LEU A 1 191 ? -12.627 11.896 4.413 1.00 55.41 191 LEU A C 1
ATOM 1573 O O . LEU A 1 191 ? -13.517 11.851 3.556 1.00 55.41 191 LEU A O 1
ATOM 1577 N N . ASN A 1 192 ? -11.836 12.952 4.581 1.00 70.06 192 ASN A N 1
ATOM 1578 C CA . ASN A 1 192 ? -11.778 14.069 3.647 1.00 70.06 192 ASN A CA 1
ATOM 1579 C C . ASN A 1 192 ? -10.430 14.021 2.926 1.00 70.06 192 ASN A C 1
ATOM 1581 O O . ASN A 1 192 ? -9.390 14.124 3.563 1.00 70.06 192 ASN A O 1
ATOM 1585 N N . SER A 1 193 ? -10.416 13.807 1.609 1.00 62.41 193 SER A N 1
ATOM 1586 C CA . SER A 1 193 ? -9.171 13.769 0.830 1.00 62.41 193 SER A CA 1
ATOM 1587 C C . SER A 1 193 ? -9.358 14.268 -0.602 1.00 62.41 193 SER A C 1
ATOM 1589 O O . SER A 1 193 ? -10.433 14.118 -1.199 1.00 62.41 193 SER A O 1
ATOM 1591 N N . LYS A 1 194 ? -8.289 14.847 -1.165 1.00 62.91 194 LYS A N 1
ATOM 1592 C CA . LYS A 1 194 ? -8.173 15.214 -2.585 1.00 62.91 194 LYS A CA 1
ATOM 1593 C C . LYS A 1 194 ? -7.079 14.386 -3.243 1.00 62.91 194 LYS A C 1
ATOM 1595 O O . LYS A 1 194 ? -6.002 14.176 -2.686 1.00 62.91 194 LYS A O 1
ATOM 1600 N N . ALA A 1 195 ? -7.341 13.939 -4.469 1.00 54.47 195 ALA A N 1
ATOM 1601 C CA . ALA A 1 195 ? -6.304 13.343 -5.298 1.00 54.47 195 ALA A CA 1
ATOM 1602 C C . ALA A 1 195 ? -5.286 14.431 -5.664 1.00 54.47 195 ALA A C 1
ATOM 1604 O O . ALA A 1 195 ? -5.649 15.429 -6.297 1.00 54.47 195 ALA A O 1
ATOM 1605 N N . LYS A 1 196 ? -4.017 14.244 -5.292 1.00 47.28 196 LYS A N 1
ATOM 1606 C CA . LYS A 1 196 ? -2.958 15.134 -5.759 1.00 47.28 196 LYS A CA 1
ATOM 1607 C C . LYS A 1 196 ? -2.682 14.775 -7.218 1.00 47.28 196 LYS A C 1
ATOM 1609 O O . LYS A 1 196 ? -2.153 13.711 -7.531 1.00 47.28 196 LYS A O 1
ATOM 1614 N N . GLY A 1 197 ? -3.149 15.620 -8.138 1.00 43.19 197 GLY A N 1
ATOM 1615 C CA . GLY A 1 197 ? -2.804 15.490 -9.550 1.00 43.19 197 GLY A CA 1
ATOM 1616 C C . GLY A 1 197 ? -1.284 15.533 -9.706 1.00 43.19 197 GLY A C 1
ATOM 1617 O O . GLY A 1 197 ? -0.621 16.293 -9.006 1.00 43.19 197 GLY A O 1
ATOM 1618 N N . ASN A 1 198 ? -0.744 14.736 -10.629 1.00 40.97 198 ASN A N 1
ATOM 1619 C CA . ASN A 1 198 ? 0.688 14.579 -10.941 1.00 40.97 198 ASN A CA 1
ATOM 1620 C C . ASN A 1 198 ? 1.363 15.862 -11.505 1.00 40.97 198 ASN A C 1
ATOM 1622 O O . ASN A 1 198 ? 2.276 15.785 -12.325 1.00 40.97 198 ASN A O 1
ATOM 1626 N N . ILE A 1 199 ? 0.896 17.051 -11.123 1.00 36.19 199 ILE A N 1
ATOM 1627 C CA . ILE A 1 199 ? 1.286 18.347 -11.686 1.00 36.19 199 ILE A CA 1
ATOM 1628 C C . ILE A 1 199 ? 2.732 18.691 -11.302 1.00 36.19 199 ILE A C 1
ATOM 1630 O O . ILE A 1 199 ? 3.482 19.172 -12.146 1.00 36.19 199 ILE A O 1
ATOM 1634 N N . ASP A 1 200 ? 3.175 18.320 -10.099 1.00 37.22 200 ASP A N 1
ATOM 1635 C CA . ASP A 1 200 ? 4.539 18.616 -9.633 1.00 37.22 200 ASP A CA 1
ATOM 1636 C C . ASP A 1 200 ? 5.622 17.779 -10.346 1.00 37.22 200 ASP A C 1
ATOM 1638 O O . ASP A 1 200 ? 6.804 18.099 -10.275 1.00 37.22 200 ASP A O 1
ATOM 1642 N N . SER A 1 201 ? 5.239 16.726 -11.084 1.00 38.59 201 SER A N 1
ATOM 1643 C CA . SER A 1 201 ? 6.170 15.920 -11.895 1.00 38.59 201 SER A CA 1
ATOM 1644 C C . SER A 1 201 ? 6.382 16.446 -13.322 1.00 38.59 201 SER A C 1
ATOM 1646 O O . SER A 1 201 ? 7.174 15.878 -14.070 1.00 38.59 201 SER A O 1
ATOM 1648 N N . LEU A 1 202 ? 5.683 17.523 -13.702 1.00 30.61 202 LEU A N 1
ATOM 1649 C CA . LEU A 1 202 ? 5.811 18.191 -15.003 1.00 30.61 202 LEU A CA 1
ATOM 1650 C C . LEU A 1 202 ? 6.653 19.477 -14.946 1.00 30.61 202 LEU A C 1
ATOM 1652 O O . LEU A 1 202 ? 6.891 20.076 -15.991 1.00 30.61 202 LEU A O 1
ATOM 1656 N N . LEU A 1 203 ? 7.091 19.906 -13.756 1.00 27.88 203 LEU A N 1
ATOM 1657 C CA . LEU A 1 203 ? 7.797 21.179 -13.545 1.00 27.88 203 LEU A CA 1
ATOM 1658 C C . LEU A 1 203 ? 9.131 21.046 -12.783 1.00 27.88 203 LEU A C 1
ATOM 1660 O O . LEU A 1 203 ? 9.593 22.024 -12.199 1.00 27.88 203 LEU A O 1
ATOM 1664 N N . ALA A 1 204 ? 9.775 19.875 -12.816 1.00 32.75 204 ALA A N 1
ATOM 1665 C CA . ALA A 1 204 ? 11.141 19.684 -12.314 1.00 32.75 204 ALA A CA 1
ATOM 1666 C C . ALA A 1 204 ? 12.040 19.030 -13.367 1.00 32.75 204 ALA A C 1
ATOM 1668 O O . ALA A 1 204 ? 11.600 18.018 -13.963 1.00 32.75 204 ALA A O 1
#